Protein AF-A0A7S1Z2B1-F1 (afdb_monomer_lite)

Radius of gyration: 32.92 Å; cha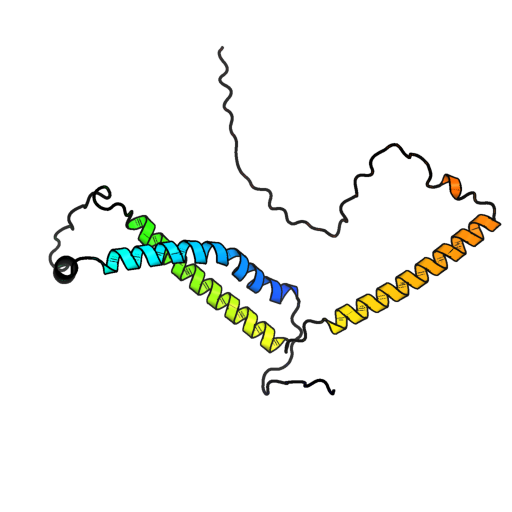ins: 1; bounding box: 72×80×85 Å

Organism: NCBI:txid49249

Secondary structure (DSSP, 8-state):
--------TT-------HHHHHHHHHHHHHHHHHHHHHHHHHHHHHHHHTTS-HHHHHHHHHHHHGGGS-PPPP---TTTSSS-HHHHHHHHHHHHHHHHHHHHHHHHHHHHHHHHTT--SHHHHHHHHHHHHHHHHHHHHHHHHHHHHHHHTT--GGGSS-S-TTS-----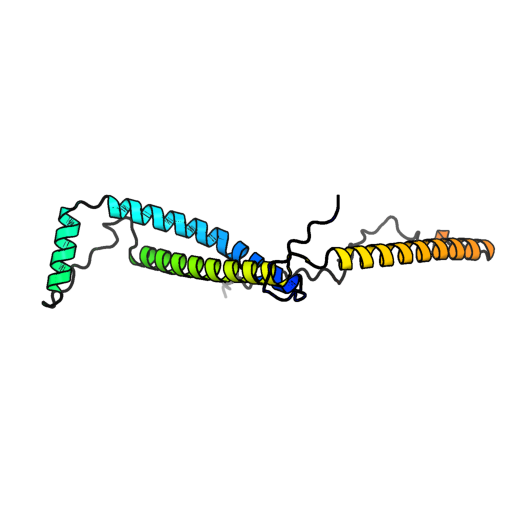--TT--------------------

Foldseek 3Di:
DDPPLPQDPDADADADAPVQLVVLVVLLVVCVVLLVVLVVLLVVVVVVVVPDDVVVVVVVVVVVVVVVPPDDDPPDPCVVPPDDPVVSVVSVVVSVVSVVSNVVSVVSNVVSCSNNSVPNCPVVVVVVVVVVVVVVVVVVVVVVVVVVVCVVVVNDPVPPPPDDPPDDDPPPPPPVPPPPDPDDPDDDDDDDDDDD

pLDDT: mean 74.1, std 19.94, range [31.42, 96.5]

Structure (mmCIF, N/CA/C/O backbone):
data_AF-A0A7S1Z2B1-F1
#
_entry.id   AF-A0A7S1Z2B1-F1
#
loop_
_atom_site.group_PDB
_atom_site.id
_atom_site.type_symbol
_atom_site.label_atom_id
_atom_site.label_alt_id
_atom_site.label_comp_id
_atom_site.label_asym_id
_atom_site.label_entity_id
_atom_site.label_seq_id
_atom_site.pdbx_PDB_ins_code
_atom_site.Cartn_x
_atom_site.Cartn_y
_atom_site.Cartn_z
_atom_site.occupancy
_atom_site.B_iso_or_equiv
_atom_site.auth_seq_id
_atom_site.auth_comp_id
_atom_site.auth_asym_id
_atom_site.auth_atom_id
_atom_site.pdbx_PDB_model_num
ATOM 1 N N . SER A 1 1 ? 20.534 -21.830 -15.003 1.00 40.97 1 SER A N 1
ATOM 2 C CA . SER A 1 1 ? 19.329 -22.480 -14.454 1.00 40.97 1 SER A CA 1
ATOM 3 C C . SER A 1 1 ? 18.124 -22.120 -15.299 1.00 40.97 1 SER A C 1
ATOM 5 O O . SER A 1 1 ? 18.032 -20.956 -15.678 1.00 40.97 1 SER A O 1
ATOM 7 N N . PRO A 1 2 ? 17.234 -23.068 -15.636 1.00 36.56 2 PRO A N 1
ATOM 8 C CA . PRO A 1 2 ? 16.003 -22.753 -16.353 1.00 36.56 2 PRO A CA 1
ATOM 9 C C . PRO A 1 2 ? 15.095 -21.893 -15.459 1.00 36.56 2 PRO A C 1
ATOM 11 O O . PRO A 1 2 ? 15.099 -22.090 -14.240 1.00 36.56 2 PRO A O 1
ATOM 14 N N . PRO A 1 3 ? 14.316 -20.952 -16.015 1.00 49.16 3 PRO A N 1
ATOM 15 C CA . PRO A 1 3 ? 13.360 -20.194 -15.226 1.00 49.16 3 PRO A CA 1
ATOM 16 C C . PRO A 1 3 ? 12.244 -21.136 -14.761 1.00 49.16 3 PRO A C 1
ATOM 18 O O . PRO A 1 3 ? 11.500 -21.690 -15.568 1.00 49.16 3 PRO A O 1
ATOM 21 N N . HIS A 1 4 ? 12.125 -21.325 -13.447 1.00 44.69 4 HIS A N 1
ATOM 22 C CA . HIS A 1 4 ? 10.992 -22.020 -12.848 1.00 44.69 4 HIS A CA 1
ATOM 23 C C . HIS A 1 4 ? 9.732 -21.169 -13.044 1.00 44.69 4 HIS A C 1
ATOM 25 O O . HIS A 1 4 ? 9.429 -20.273 -12.260 1.00 44.69 4 HIS A O 1
ATOM 31 N N . HIS A 1 5 ? 9.002 -21.418 -14.129 1.00 51.56 5 HIS A N 1
ATOM 32 C CA . HIS A 1 5 ? 7.650 -20.904 -14.306 1.00 51.56 5 HIS A CA 1
ATOM 33 C C . HIS A 1 5 ? 6.714 -21.693 -13.393 1.00 51.56 5 HIS A C 1
ATOM 35 O O . HIS A 1 5 ? 6.179 -22.740 -13.755 1.00 51.56 5 HIS A O 1
ATOM 41 N N . HIS A 1 6 ? 6.533 -21.194 -12.171 1.00 51.69 6 HIS A N 1
ATOM 42 C CA . HIS A 1 6 ? 5.407 -21.584 -11.337 1.00 51.69 6 HIS A CA 1
ATOM 43 C C . HIS A 1 6 ? 4.136 -21.040 -11.990 1.00 51.69 6 HIS A C 1
ATOM 45 O O . HIS A 1 6 ? 3.696 -19.941 -11.677 1.00 51.69 6 HIS A O 1
ATOM 51 N N . HIS A 1 7 ? 3.563 -21.788 -12.931 1.00 50.72 7 HIS A N 1
ATOM 52 C CA . HIS A 1 7 ? 2.203 -21.532 -13.380 1.00 50.72 7 HIS A CA 1
ATOM 53 C C . HIS A 1 7 ? 1.246 -22.106 -12.328 1.00 50.72 7 HIS A C 1
ATOM 55 O O . HIS A 1 7 ? 1.140 -23.334 -12.216 1.00 50.72 7 HIS A O 1
ATOM 61 N N . PRO A 1 8 ? 0.557 -21.268 -11.529 1.00 56.38 8 PRO A N 1
ATOM 62 C CA . PRO A 1 8 ? -0.532 -21.754 -10.700 1.00 56.38 8 PRO A CA 1
ATOM 63 C C . PRO A 1 8 ? -1.603 -22.335 -11.630 1.00 56.38 8 PRO A C 1
ATOM 65 O O . PRO A 1 8 ? -2.163 -21.641 -12.480 1.00 56.38 8 PRO A O 1
ATOM 68 N N . LYS A 1 9 ? -1.850 -23.643 -11.511 1.00 58.91 9 LYS A N 1
ATOM 69 C CA . LYS A 1 9 ? -2.886 -24.342 -12.276 1.00 58.91 9 LYS A CA 1
ATOM 70 C C . LYS A 1 9 ? -4.241 -23.690 -11.970 1.00 58.91 9 LYS A C 1
ATOM 72 O O . LYS A 1 9 ? -4.698 -23.762 -10.836 1.00 58.91 9 LYS A O 1
ATOM 77 N N . GLY A 1 10 ? -4.872 -23.071 -12.971 1.00 67.06 10 GLY A N 1
ATOM 78 C CA . GLY A 1 10 ? -6.285 -22.673 -12.914 1.00 67.06 10 GLY A CA 1
ATOM 79 C C . GLY A 1 10 ? -6.612 -21.181 -13.033 1.00 67.06 10 GLY A C 1
ATOM 80 O O . GLY A 1 10 ? -7.788 -20.870 -13.183 1.00 67.06 10 GLY A O 1
ATOM 81 N N . ILE A 1 11 ? -5.637 -20.260 -13.019 1.00 68.75 11 ILE A N 1
ATOM 82 C CA . ILE A 1 11 ? -5.917 -18.819 -13.191 1.00 68.75 11 ILE A CA 1
ATOM 83 C C . ILE A 1 11 ? -5.243 -18.310 -14.473 1.00 68.75 11 ILE A C 1
ATOM 85 O O . ILE A 1 11 ? -4.008 -18.321 -14.552 1.00 68.75 11 ILE A O 1
ATOM 89 N N . PRO A 1 12 ? -6.021 -17.893 -15.495 1.00 76.19 12 PRO A N 1
ATOM 90 C CA . PRO A 1 12 ? -5.462 -17.412 -16.749 1.00 76.19 12 PRO A CA 1
ATOM 91 C C . PRO A 1 12 ? -4.662 -16.132 -16.511 1.00 76.19 12 PRO A C 1
ATOM 93 O O . PRO A 1 12 ? -5.091 -15.242 -15.773 1.00 76.19 12 PRO A O 1
ATOM 96 N N . TYR A 1 13 ? -3.491 -16.051 -17.144 1.00 80.19 13 TYR A N 1
ATOM 97 C CA . TYR A 1 13 ? -2.679 -14.843 -17.114 1.00 80.19 13 TYR A CA 1
ATOM 98 C C . TYR A 1 13 ? -3.460 -13.682 -17.722 1.00 80.19 13 TYR A C 1
ATOM 100 O O . TYR A 1 13 ? -4.015 -13.794 -18.817 1.00 80.19 13 TYR A O 1
ATOM 108 N N . ALA A 1 14 ? -3.441 -12.547 -17.036 1.00 81.25 14 ALA A N 1
ATOM 109 C CA . ALA A 1 14 ? -3.857 -11.291 -17.618 1.00 81.25 14 ALA A CA 1
ATOM 110 C C . ALA A 1 14 ? -2.840 -10.214 -17.258 1.00 81.25 14 ALA A C 1
ATOM 112 O O . ALA A 1 14 ? -2.421 -10.085 -16.106 1.00 81.25 14 ALA A O 1
ATOM 113 N N . LYS A 1 15 ? -2.458 -9.428 -18.266 1.00 81.88 15 LYS A N 1
ATOM 114 C CA . LYS A 1 15 ? -1.576 -8.280 -18.083 1.00 81.88 15 LYS A CA 1
ATOM 115 C C . LYS A 1 15 ? -2.247 -7.307 -17.111 1.00 81.88 15 LYS A C 1
ATOM 117 O O . LYS A 1 15 ? -3.375 -6.882 -17.344 1.00 81.88 15 LYS A O 1
ATOM 122 N N . VAL A 1 16 ? -1.555 -6.997 -16.021 1.00 82.81 16 VAL A N 1
ATOM 123 C CA . VAL A 1 16 ? -1.966 -5.996 -15.031 1.00 82.81 16 VAL A CA 1
ATOM 124 C C . VAL A 1 16 ? -1.071 -4.785 -15.218 1.00 82.81 16 VAL A C 1
ATOM 126 O O . VAL A 1 16 ? 0.151 -4.927 -15.308 1.00 82.81 16 VAL A O 1
ATOM 129 N N . GLU A 1 17 ? -1.663 -3.599 -15.297 1.00 83.19 17 GLU A N 1
ATOM 130 C CA . GLU A 1 17 ? -0.872 -2.377 -15.392 1.00 83.19 17 GLU A CA 1
ATOM 131 C C . GLU A 1 17 ? -0.255 -2.017 -14.039 1.00 83.19 17 GLU A C 1
ATOM 133 O O . GLU A 1 17 ? -0.865 -2.179 -12.981 1.00 83.19 17 GLU A O 1
ATOM 138 N N . THR A 1 18 ? 0.947 -1.440 -14.054 1.00 82.38 18 THR A N 1
ATOM 139 C CA . THR A 1 18 ? 1.629 -1.002 -12.828 1.00 82.38 18 THR A CA 1
ATOM 140 C C . THR A 1 18 ? 0.777 -0.022 -12.016 1.00 82.38 18 THR A C 1
ATOM 142 O O . THR A 1 18 ? 0.779 -0.077 -10.788 1.00 82.38 18 THR A O 1
ATOM 145 N N . LYS A 1 19 ? -0.008 0.838 -12.682 1.00 85.19 19 LYS A N 1
ATOM 146 C CA . LYS A 1 19 ? -0.918 1.795 -12.029 1.00 85.19 19 LYS A CA 1
ATOM 147 C C . LYS A 1 19 ? -2.014 1.097 -11.218 1.00 85.19 19 LYS A C 1
ATOM 149 O O . LYS A 1 19 ? -2.320 1.526 -10.106 1.00 85.19 19 LYS A O 1
ATOM 154 N N . GLU A 1 20 ? -2.562 0.001 -11.739 1.00 86.00 20 GLU A N 1
ATOM 155 C CA . GLU A 1 20 ? -3.586 -0.796 -11.054 1.00 86.00 20 GLU A CA 1
ATOM 156 C C . GLU A 1 20 ? -3.029 -1.452 -9.791 1.00 86.00 20 GLU A C 1
ATOM 158 O O . GLU A 1 20 ? -3.715 -1.499 -8.773 1.00 86.00 20 GLU A O 1
ATOM 163 N N . PHE A 1 21 ? -1.770 -1.897 -9.830 1.00 85.88 21 PHE A N 1
ATOM 164 C CA . PHE A 1 21 ? -1.088 -2.471 -8.670 1.00 85.88 21 PHE A CA 1
ATOM 165 C C . PHE A 1 21 ? -0.685 -1.416 -7.630 1.00 85.88 21 PHE A C 1
ATOM 167 O O . PHE A 1 21 ? -0.753 -1.657 -6.426 1.00 85.88 21 PHE A O 1
ATOM 174 N N . GLN A 1 22 ? -0.295 -0.221 -8.074 1.00 88.50 22 GLN A N 1
ATOM 175 C CA . GLN A 1 22 ? 0.087 0.867 -7.174 1.00 88.50 22 GLN A CA 1
ATOM 176 C C . GLN A 1 22 ? -1.085 1.391 -6.344 1.00 88.50 22 GLN A C 1
ATOM 178 O O . GLN A 1 22 ? -0.879 1.772 -5.196 1.00 88.50 22 GLN A O 1
ATOM 183 N N . LYS A 1 23 ? -2.306 1.411 -6.890 1.00 90.12 23 LYS A N 1
ATOM 184 C CA . LYS A 1 23 ? -3.492 1.942 -6.203 1.00 90.12 23 LYS A CA 1
ATOM 185 C C . LYS A 1 23 ? -3.751 1.292 -4.827 1.00 90.12 23 LYS A C 1
ATOM 187 O O . LYS A 1 23 ? -3.808 2.033 -3.844 1.00 90.12 23 LYS A O 1
ATOM 192 N N . PRO A 1 24 ? -3.874 -0.044 -4.697 1.00 91.69 24 PRO A N 1
ATOM 193 C CA . PRO A 1 24 ? -4.072 -0.672 -3.393 1.00 91.69 24 PRO A CA 1
ATOM 194 C C . PRO A 1 24 ? -2.840 -0.541 -2.482 1.00 91.69 24 PRO A C 1
ATOM 196 O O . PRO A 1 24 ? -3.006 -0.352 -1.281 1.00 91.69 24 PRO A O 1
ATOM 199 N N . CYS A 1 25 ? -1.615 -0.539 -3.021 1.00 90.75 25 CYS A N 1
ATOM 200 C CA . CYS A 1 25 ? -0.398 -0.305 -2.233 1.00 90.75 25 CYS A CA 1
ATOM 201 C C . CYS A 1 25 ? -0.357 1.103 -1.618 1.00 90.75 25 CYS A C 1
ATOM 203 O O . CYS A 1 25 ? -0.065 1.244 -0.432 1.00 90.75 25 CYS A O 1
ATOM 205 N N . LYS A 1 26 ? -0.701 2.137 -2.399 1.00 92.62 26 LYS A N 1
ATOM 206 C CA . LYS A 1 26 ? -0.810 3.523 -1.921 1.00 92.62 26 LYS A CA 1
ATOM 207 C C . LYS A 1 26 ? -1.895 3.657 -0.859 1.00 92.62 26 LYS A C 1
ATOM 209 O O . LYS A 1 26 ? -1.644 4.272 0.166 1.00 92.62 26 LYS A O 1
ATOM 214 N N . SER A 1 27 ? -3.054 3.031 -1.073 1.00 92.69 27 SER A N 1
ATOM 215 C CA . SER A 1 27 ? -4.144 3.021 -0.092 1.00 92.69 27 SER A CA 1
ATOM 216 C C . SER A 1 27 ? -3.736 2.366 1.230 1.00 92.69 27 SER A C 1
ATOM 218 O O . SER A 1 27 ? -4.072 2.887 2.286 1.00 92.69 27 SER A O 1
ATOM 220 N N . ILE A 1 28 ? -2.983 1.258 1.199 1.00 93.06 28 ILE A N 1
ATOM 221 C CA . ILE A 1 28 ? -2.455 0.631 2.421 1.00 93.06 28 ILE A CA 1
ATOM 222 C C . ILE A 1 28 ? -1.478 1.575 3.122 1.00 93.06 28 ILE A C 1
ATOM 224 O O . ILE A 1 28 ? -1.588 1.761 4.331 1.00 93.06 28 ILE A O 1
ATOM 228 N N . ALA A 1 29 ? -0.543 2.167 2.375 1.00 93.69 29 ALA A N 1
ATOM 229 C CA . ALA A 1 29 ? 0.462 3.066 2.929 1.00 93.69 29 ALA A CA 1
ATOM 230 C C . ALA A 1 29 ? -0.166 4.321 3.556 1.00 93.69 29 ALA A C 1
ATOM 232 O O . ALA A 1 29 ? 0.214 4.694 4.662 1.00 93.69 29 ALA A O 1
ATOM 233 N N . SER A 1 30 ? -1.161 4.927 2.899 1.00 92.62 30 SER A N 1
ATOM 234 C CA . SER A 1 30 ? -1.805 6.157 3.375 1.00 92.62 30 SER A CA 1
ATOM 235 C C . SER A 1 30 ? -2.562 5.965 4.686 1.00 92.62 30 SER A C 1
ATOM 237 O O . SER A 1 30 ? -2.587 6.871 5.508 1.00 92.62 30 SER A O 1
ATOM 239 N N . ILE A 1 31 ? -3.158 4.790 4.910 1.00 93.94 31 ILE A N 1
ATOM 240 C CA . ILE A 1 31 ? -3.931 4.512 6.134 1.00 93.94 31 ILE A CA 1
ATOM 241 C C . ILE A 1 31 ? -3.111 3.805 7.221 1.00 93.94 31 ILE A C 1
ATOM 243 O O . ILE A 1 31 ? -3.631 3.540 8.302 1.00 93.94 31 ILE A O 1
ATOM 247 N N . GLN A 1 32 ? -1.842 3.476 6.956 1.00 93.31 32 GLN A N 1
ATOM 248 C CA . GLN A 1 32 ? -1.005 2.709 7.881 1.00 93.31 32 GLN A CA 1
ATOM 249 C C . GLN A 1 32 ? -0.687 3.491 9.160 1.00 93.31 32 GLN A C 1
ATOM 251 O O . GLN A 1 32 ? -0.874 2.956 10.248 1.00 93.31 32 GLN A O 1
ATOM 256 N N . ILE A 1 33 ? -0.283 4.759 9.036 1.00 91.62 33 ILE A N 1
ATOM 257 C CA . ILE A 1 33 ? 0.048 5.610 10.191 1.00 91.62 33 ILE A CA 1
ATOM 258 C C . ILE A 1 33 ? -1.184 5.798 11.086 1.00 91.62 33 ILE A C 1
ATOM 260 O O . ILE A 1 33 ? -1.112 5.603 12.296 1.00 91.62 33 ILE A O 1
ATOM 264 N N . THR A 1 34 ? -2.341 6.102 10.491 1.00 91.56 34 THR A N 1
ATOM 265 C CA . THR A 1 34 ? -3.603 6.257 11.229 1.00 91.56 34 THR A CA 1
ATOM 266 C C . THR A 1 34 ? -4.022 4.958 11.916 1.00 91.56 34 THR A C 1
ATOM 268 O O . THR A 1 34 ? -4.474 4.985 13.058 1.00 91.56 34 THR A O 1
ATOM 271 N N . ARG A 1 35 ? -3.833 3.804 11.259 1.00 93.75 35 ARG A N 1
ATOM 272 C CA . ARG A 1 35 ? -4.079 2.490 11.869 1.00 93.75 35 ARG A CA 1
ATOM 273 C C . ARG A 1 35 ? -3.207 2.272 13.100 1.00 93.75 35 ARG A C 1
ATOM 275 O O . ARG A 1 35 ? -3.702 1.746 14.087 1.00 93.75 35 ARG A O 1
ATOM 282 N N . ASP A 1 36 ? -1.923 2.609 13.020 1.00 93.06 36 ASP A N 1
ATOM 283 C CA . ASP A 1 36 ? -0.971 2.438 14.121 1.00 93.06 36 ASP A CA 1
ATOM 284 C C . ASP A 1 36 ? -1.347 3.332 15.311 1.00 93.06 36 ASP A C 1
ATOM 286 O O . ASP A 1 36 ? -1.502 2.832 16.421 1.00 93.06 36 ASP A O 1
ATOM 290 N N . PHE A 1 37 ? -1.648 4.608 15.060 1.00 91.25 37 PHE A N 1
ATOM 291 C CA . PHE A 1 37 ? -2.110 5.537 16.095 1.00 91.25 37 PHE A CA 1
ATOM 292 C C . PHE A 1 37 ? -3.390 5.055 16.801 1.00 91.25 37 PHE A C 1
ATOM 294 O O . PHE A 1 37 ? -3.463 5.005 18.030 1.00 91.25 37 PHE A O 1
ATOM 301 N N . LEU A 1 38 ? -4.404 4.650 16.030 1.00 90.88 38 LEU A N 1
ATOM 302 C CA . LEU A 1 38 ? -5.671 4.179 16.593 1.00 90.88 38 LEU A CA 1
ATOM 303 C C . LEU A 1 38 ? -5.549 2.805 17.265 1.00 90.88 38 LEU A C 1
ATOM 305 O O . LEU A 1 38 ? -6.304 2.512 18.195 1.00 90.88 38 LEU A O 1
ATOM 309 N N . ASN A 1 39 ? -4.608 1.964 16.825 1.00 93.06 39 ASN A N 1
ATOM 310 C CA . ASN A 1 39 ? -4.298 0.700 17.486 1.00 93.06 39 ASN A CA 1
ATOM 311 C C . ASN A 1 39 ? -3.815 0.945 18.915 1.00 93.06 39 ASN A C 1
ATOM 313 O O . ASN A 1 39 ? -4.318 0.317 19.841 1.00 93.06 39 ASN A O 1
ATOM 317 N N . ASP A 1 40 ? -2.882 1.877 19.091 1.00 90.94 40 ASP A N 1
ATOM 318 C CA . ASP A 1 40 ? -2.315 2.197 20.400 1.00 90.94 40 ASP A CA 1
ATOM 319 C C . ASP A 1 40 ? -3.379 2.792 21.329 1.00 90.94 40 ASP A C 1
ATOM 321 O O . ASP A 1 40 ? -3.519 2.353 22.472 1.00 90.94 40 ASP A O 1
ATOM 325 N N . ALA A 1 41 ? -4.214 3.704 20.818 1.00 88.38 41 ALA A N 1
ATOM 326 C CA . ALA A 1 41 ? -5.362 4.231 21.557 1.00 88.38 41 ALA A CA 1
ATOM 327 C C . ALA A 1 41 ? -6.340 3.117 21.984 1.00 88.38 41 ALA A C 1
ATOM 329 O O . ALA A 1 41 ? -6.770 3.065 23.137 1.00 88.38 41 ALA A O 1
ATOM 330 N N . THR A 1 42 ? -6.644 2.180 21.080 1.00 89.81 42 THR A N 1
ATOM 331 C CA . THR A 1 42 ? -7.551 1.053 21.354 1.00 89.81 42 THR A CA 1
ATOM 332 C C . THR A 1 42 ? -6.954 0.065 22.359 1.00 89.81 42 THR A C 1
ATOM 334 O O . THR A 1 42 ? -7.668 -0.428 23.231 1.00 89.81 42 THR A O 1
ATOM 337 N N . LEU A 1 43 ? -5.651 -0.218 22.283 1.00 90.25 43 LEU A N 1
ATOM 338 C CA . LEU A 1 43 ? -4.954 -1.089 23.234 1.00 90.25 43 LEU A CA 1
ATOM 339 C C . LEU A 1 43 ? -4.897 -0.469 24.632 1.00 90.25 43 LEU A C 1
ATOM 341 O O . LEU A 1 43 ? -5.125 -1.171 25.621 1.00 90.25 43 LEU A O 1
ATOM 345 N N . ASN A 1 44 ? -4.650 0.838 24.720 1.00 88.06 44 ASN A N 1
ATOM 346 C CA . ASN A 1 44 ? -4.675 1.569 25.984 1.00 88.06 44 ASN A CA 1
ATOM 347 C C . ASN A 1 44 ? -6.071 1.524 26.612 1.00 88.06 44 ASN A C 1
ATOM 349 O O . ASN A 1 44 ? -6.197 1.165 27.783 1.00 88.06 44 ASN A O 1
ATOM 353 N N . LEU A 1 45 ? -7.117 1.783 25.819 1.00 87.69 45 LEU A N 1
ATOM 354 C CA . LEU A 1 45 ? -8.508 1.665 26.257 1.00 87.69 45 LEU A CA 1
ATOM 355 C C . LEU A 1 45 ? -8.832 0.240 26.723 1.00 87.69 45 LEU A C 1
ATOM 357 O O . LEU A 1 45 ? -9.358 0.053 27.815 1.00 87.69 45 LEU A O 1
ATOM 361 N N . SER A 1 46 ? -8.471 -0.776 25.935 1.00 89.31 46 SER A N 1
ATOM 362 C CA . SER A 1 46 ? -8.678 -2.182 26.297 1.00 89.31 46 SER A CA 1
ATOM 363 C C . SER A 1 46 ? -7.985 -2.534 27.612 1.00 89.31 46 SER A C 1
ATOM 365 O O . SER A 1 46 ? -8.551 -3.252 28.433 1.00 89.31 46 SER A O 1
ATOM 367 N N . THR A 1 47 ? -6.771 -2.030 27.829 1.00 89.12 47 THR A N 1
ATOM 368 C CA . THR A 1 47 ? -6.000 -2.268 29.056 1.00 89.12 47 THR A CA 1
ATOM 369 C C . THR A 1 47 ? -6.630 -1.569 30.257 1.00 89.12 47 THR A C 1
ATOM 371 O O . THR A 1 47 ? -6.664 -2.145 31.342 1.00 89.12 47 THR A O 1
ATOM 374 N N . LEU A 1 48 ? -7.132 -0.344 30.076 1.00 85.81 48 LEU A N 1
ATOM 375 C CA . LEU A 1 48 ? -7.835 0.410 31.112 1.00 85.81 48 LEU A CA 1
ATOM 376 C C . LEU A 1 48 ? -9.134 -0.298 31.516 1.00 85.81 48 LEU A C 1
ATOM 378 O O . LEU A 1 48 ? -9.359 -0.531 32.700 1.00 85.81 48 LEU A O 1
ATOM 382 N N . LEU A 1 49 ? -9.933 -0.722 30.534 1.00 83.38 49 LEU A N 1
ATOM 383 C CA . LEU A 1 49 ? -11.182 -1.444 30.774 1.00 83.38 49 LEU A CA 1
ATOM 384 C C . LEU A 1 49 ? -10.944 -2.823 31.405 1.00 83.38 49 LEU A C 1
ATOM 386 O O . LEU A 1 49 ? -11.682 -3.217 32.294 1.00 83.38 49 LEU A O 1
ATOM 390 N N . SER A 1 50 ? -9.869 -3.527 31.037 1.00 86.19 50 SER A N 1
ATOM 391 C CA . SER A 1 50 ? -9.534 -4.833 31.638 1.00 86.19 50 SER A CA 1
ATOM 392 C C . SER A 1 50 ? -9.113 -4.745 33.112 1.00 86.19 50 SER A C 1
ATOM 394 O O . SER A 1 50 ? -9.009 -5.767 33.783 1.00 86.19 50 SER A O 1
ATOM 396 N N . LYS A 1 51 ? -8.811 -3.540 33.613 1.00 86.00 51 LYS A N 1
ATOM 397 C CA . LYS A 1 51 ? -8.462 -3.290 35.019 1.00 86.00 51 LYS A CA 1
ATOM 398 C C . LYS A 1 51 ? -9.664 -2.851 35.858 1.00 86.00 51 LYS A C 1
ATOM 400 O O . LYS A 1 51 ? -9.484 -2.569 37.042 1.00 86.00 51 LYS A O 1
ATOM 405 N N . LEU A 1 52 ? -10.860 -2.767 35.270 1.00 81.88 52 LEU A N 1
ATOM 406 C CA . LEU A 1 52 ? -12.075 -2.473 36.023 1.00 81.88 52 LEU A CA 1
ATOM 407 C C . LEU A 1 52 ? -12.327 -3.577 37.065 1.00 81.88 52 LEU A C 1
ATOM 409 O O . LEU A 1 52 ? -12.211 -4.762 36.747 1.00 81.88 52 LEU A O 1
ATOM 413 N N . PRO A 1 53 ? -12.667 -3.214 38.314 1.00 86.12 53 PRO A N 1
ATOM 414 C CA . PRO A 1 53 ? -13.103 -4.179 39.309 1.00 86.12 53 PRO A CA 1
ATOM 415 C C . PRO A 1 53 ? -14.301 -5.001 38.806 1.00 86.12 53 PRO A C 1
ATOM 417 O O . PRO A 1 53 ? -15.242 -4.421 38.255 1.00 86.12 53 PRO A O 1
ATOM 420 N N . PRO A 1 54 ? -14.324 -6.323 39.049 1.00 82.44 54 PRO A N 1
ATOM 421 C CA . PRO A 1 54 ? -15.405 -7.198 38.589 1.00 82.44 54 PRO A CA 1
ATOM 422 C C . PRO A 1 54 ? -16.767 -6.816 39.188 1.00 82.44 54 PRO A C 1
ATOM 424 O O . PRO A 1 54 ? -17.804 -7.042 38.568 1.00 82.44 54 PRO A O 1
ATOM 427 N N . ASP A 1 55 ? -16.773 -6.176 40.359 1.00 82.62 55 ASP A N 1
ATOM 428 C CA . ASP A 1 55 ? -17.984 -5.669 41.007 1.00 82.62 55 ASP A CA 1
ATOM 429 C C . ASP A 1 55 ? -18.684 -4.602 40.144 1.00 82.62 55 ASP A C 1
ATOM 431 O O . ASP A 1 55 ? -19.911 -4.579 40.059 1.00 82.62 55 ASP A O 1
ATOM 435 N N . LEU A 1 56 ? -17.922 -3.752 39.442 1.00 79.19 56 LEU A N 1
ATOM 436 C CA . LEU A 1 56 ? -18.481 -2.751 38.526 1.00 79.19 56 LEU A CA 1
ATOM 437 C C . LEU A 1 56 ? -19.013 -3.390 37.243 1.00 79.19 56 LEU A C 1
ATOM 439 O O . LEU A 1 56 ? -20.045 -2.958 36.737 1.00 79.19 56 LEU A O 1
ATOM 443 N N . GLU A 1 57 ? -18.358 -4.434 36.731 1.00 77.50 57 GLU A N 1
ATOM 444 C CA . GLU A 1 57 ? -18.879 -5.189 35.587 1.00 77.50 57 GLU A CA 1
ATOM 445 C C . GLU A 1 57 ? -20.211 -5.865 35.927 1.00 77.50 57 GLU A C 1
ATOM 447 O O . GLU A 1 57 ? -21.144 -5.819 35.126 1.00 77.50 57 GLU A O 1
ATOM 452 N N . GLN A 1 58 ? -20.334 -6.442 37.127 1.00 80.06 58 GLN A N 1
ATOM 453 C CA . GLN A 1 58 ? -21.582 -7.044 37.600 1.00 80.06 58 GLN A CA 1
ATOM 454 C C . GLN A 1 58 ? -22.698 -6.010 37.741 1.00 80.06 58 GLN A C 1
ATOM 456 O O . GLN A 1 58 ? -23.808 -6.275 37.289 1.00 80.06 58 GLN A O 1
ATOM 461 N N . ILE A 1 59 ? -22.401 -4.831 38.300 1.00 79.75 59 ILE A N 1
ATOM 462 C CA . ILE A 1 59 ? -23.357 -3.718 38.390 1.00 79.75 59 ILE A CA 1
ATOM 463 C C . ILE A 1 59 ? -23.782 -3.266 36.986 1.00 79.75 59 ILE A C 1
ATOM 465 O O . ILE A 1 59 ? -24.969 -3.152 36.702 1.00 79.75 59 ILE A O 1
ATOM 469 N N . CYS A 1 60 ? -22.844 -3.057 36.063 1.00 75.75 60 CYS A N 1
ATOM 470 C CA . CYS A 1 60 ? -23.172 -2.669 34.689 1.00 75.75 60 CYS A CA 1
ATOM 471 C C . CYS A 1 60 ? -24.017 -3.725 33.958 1.00 75.75 60 CYS A C 1
ATOM 473 O O . CYS A 1 60 ? -24.899 -3.374 33.175 1.00 75.75 60 CYS A O 1
ATOM 475 N N . ASN A 1 61 ? -23.765 -5.012 34.203 1.00 80.19 61 ASN A N 1
ATOM 476 C CA . ASN A 1 61 ? -24.526 -6.099 33.594 1.00 80.19 61 ASN A CA 1
ATOM 477 C C . ASN A 1 61 ? -25.936 -6.221 34.186 1.00 80.19 61 ASN A C 1
ATOM 479 O O . ASN A 1 61 ? -26.881 -6.382 33.419 1.00 80.19 61 ASN A O 1
ATOM 483 N N . THR A 1 62 ? -26.113 -6.059 35.503 1.00 79.56 62 THR A N 1
ATOM 484 C CA . THR A 1 62 ? -27.456 -6.016 36.108 1.00 79.56 62 THR A CA 1
ATOM 485 C C . THR A 1 62 ? -28.257 -4.812 35.622 1.00 79.56 62 THR A C 1
ATOM 487 O O . THR A 1 62 ? -29.429 -4.969 35.303 1.00 79.56 62 THR A O 1
ATOM 490 N N . TYR A 1 63 ? -27.628 -3.645 35.439 1.00 73.19 63 TYR A N 1
ATOM 491 C CA . TYR A 1 63 ? -28.285 -2.484 34.822 1.00 73.19 63 TYR A CA 1
ATOM 492 C C . TYR A 1 63 ? -28.686 -2.712 33.354 1.00 73.19 63 TYR A C 1
ATOM 494 O O . TYR A 1 63 ? -29.731 -2.219 32.937 1.00 73.19 63 TYR A O 1
ATOM 502 N N . LYS A 1 64 ? -27.894 -3.459 32.568 1.00 73.31 64 LYS A N 1
ATOM 503 C CA . LYS A 1 64 ? -28.263 -3.842 31.191 1.00 73.31 64 LYS A CA 1
ATOM 504 C C . LYS A 1 64 ? -29.442 -4.810 31.146 1.00 73.31 64 LYS A C 1
ATOM 506 O O . LYS A 1 64 ? -30.266 -4.718 30.246 1.00 73.31 64 LYS A O 1
ATOM 511 N N . GLU A 1 65 ? -29.520 -5.747 32.085 1.00 73.62 65 GLU A N 1
ATOM 512 C CA . GLU A 1 65 ? -30.655 -6.675 32.178 1.00 73.62 65 GLU A CA 1
ATOM 513 C C . GLU A 1 65 ? -31.925 -5.976 32.697 1.00 73.62 65 GLU A C 1
ATOM 515 O O . GLU A 1 65 ? -33.034 -6.314 32.279 1.00 73.62 65 GLU A O 1
ATOM 520 N N . ASP A 1 66 ? -31.763 -4.939 33.524 1.00 66.69 66 ASP A N 1
ATOM 521 C CA . ASP A 1 66 ? -32.838 -4.081 34.032 1.00 66.69 66 ASP A CA 1
ATOM 522 C C . ASP A 1 66 ? -33.310 -2.993 33.042 1.00 66.69 66 ASP A C 1
ATOM 524 O O . ASP A 1 66 ? -34.234 -2.254 33.382 1.00 66.69 66 ASP A O 1
ATOM 528 N N . GLU A 1 67 ? -32.785 -2.900 31.807 1.00 54.66 67 GLU A N 1
ATOM 529 C CA . GLU A 1 67 ? -33.236 -1.932 30.773 1.00 54.66 67 GLU A CA 1
ATOM 530 C C . GLU A 1 67 ? -34.737 -2.043 30.415 1.00 54.66 67 GLU A C 1
ATOM 532 O O . GLU A 1 67 ? -35.295 -1.155 29.769 1.00 54.66 67 GLU A O 1
ATOM 537 N N . HIS A 1 68 ? -35.443 -3.085 30.869 1.00 55.25 68 HIS A N 1
ATOM 538 C CA . HIS A 1 68 ? -36.909 -3.138 30.813 1.00 55.25 68 HIS A CA 1
ATOM 539 C C . HIS A 1 68 ? -37.613 -2.191 31.808 1.00 55.25 68 HIS A C 1
ATOM 541 O O . HIS A 1 68 ? -38.784 -1.858 31.617 1.00 55.25 68 HIS A O 1
ATOM 547 N N . ASN A 1 69 ? -36.915 -1.711 32.838 1.00 57.28 69 ASN A N 1
ATOM 548 C CA . ASN A 1 69 ? -37.348 -0.651 33.739 1.00 57.28 69 ASN A CA 1
ATOM 549 C C . ASN A 1 69 ? -36.632 0.642 33.337 1.00 57.28 69 ASN A C 1
ATOM 551 O O . ASN A 1 69 ? -35.460 0.801 33.644 1.00 57.28 69 ASN A O 1
ATOM 555 N N . ASN A 1 70 ? -37.344 1.569 32.686 1.00 57.06 70 ASN A N 1
ATOM 556 C CA . ASN A 1 70 ? -36.887 2.899 32.238 1.00 57.06 70 ASN A CA 1
ATOM 557 C C . ASN A 1 70 ? -36.288 3.794 33.357 1.00 57.06 70 ASN A C 1
ATOM 559 O O . ASN A 1 70 ? -36.817 4.868 33.650 1.00 57.06 70 ASN A O 1
ATOM 563 N N . LYS A 1 71 ? -35.206 3.387 34.020 1.00 59.56 71 LYS A N 1
ATOM 564 C CA . LYS A 1 71 ? -34.421 4.248 34.899 1.00 59.56 71 LYS A CA 1
ATOM 565 C C . LYS A 1 71 ? -33.294 4.848 34.062 1.00 59.56 71 LYS A C 1
ATOM 567 O O . LYS A 1 71 ? -32.480 4.088 33.541 1.00 59.56 71 LYS A O 1
ATOM 572 N N . PRO A 1 72 ? -33.248 6.181 33.901 1.00 57.94 72 PRO A N 1
ATOM 573 C CA . PRO A 1 72 ? -32.144 6.814 33.199 1.00 57.94 72 PRO A CA 1
ATOM 574 C C . PRO A 1 72 ? -30.839 6.496 33.932 1.00 57.94 72 PRO A C 1
ATOM 576 O O . PRO A 1 72 ? -30.790 6.534 35.165 1.00 57.94 72 PRO A O 1
ATOM 579 N N . LEU A 1 73 ? -29.802 6.153 33.166 1.00 60.75 73 LEU A N 1
ATOM 580 C CA . LEU A 1 73 ? -28.451 6.003 33.696 1.00 60.75 73 LEU A CA 1
ATOM 581 C C . LEU A 1 73 ? -28.041 7.295 34.422 1.00 60.75 73 LEU A C 1
ATOM 583 O O . LEU A 1 73 ? -28.404 8.381 33.963 1.00 60.75 73 LEU A O 1
ATOM 587 N N . PRO A 1 74 ? -27.288 7.203 35.533 1.00 62.53 74 PRO A N 1
ATOM 588 C CA . PRO A 1 74 ? -26.664 8.375 36.126 1.00 62.53 74 PRO A CA 1
ATOM 589 C C . PRO A 1 74 ? -25.812 9.071 35.063 1.00 62.53 74 PRO A C 1
ATOM 591 O O . PRO A 1 74 ? -24.989 8.427 34.412 1.00 62.53 74 PRO A O 1
ATOM 594 N N . GLU A 1 75 ? -26.022 10.371 34.872 1.00 61.31 75 GLU A N 1
ATOM 595 C CA . GLU A 1 75 ? -25.115 11.199 34.082 1.00 61.31 75 GLU A CA 1
ATOM 596 C C . GLU A 1 75 ? -23.795 11.261 34.857 1.00 61.31 75 GLU A C 1
ATOM 598 O O . GLU A 1 75 ? -23.700 11.891 35.912 1.00 61.31 75 GLU A O 1
ATOM 603 N N . PHE A 1 76 ? -22.805 10.496 34.403 1.00 61.44 76 PHE A N 1
ATOM 604 C CA . PHE A 1 76 ? -21.463 10.562 34.960 1.00 61.44 76 PHE A CA 1
ATOM 605 C C . PHE A 1 76 ? -20.765 11.764 34.338 1.00 61.44 76 PHE A C 1
ATOM 607 O O . PHE A 1 76 ? -20.657 11.847 33.114 1.00 61.44 76 PHE A O 1
ATOM 614 N N . ASP A 1 77 ? -20.284 12.680 35.177 1.00 60.25 77 ASP A N 1
ATOM 615 C CA . ASP A 1 77 ? -19.406 13.743 34.708 1.00 60.25 77 ASP A CA 1
ATOM 616 C C . ASP A 1 77 ? -18.150 13.108 34.102 1.00 60.25 77 ASP A C 1
ATOM 618 O O . ASP A 1 77 ? -17.443 12.331 34.756 1.00 60.25 77 ASP A O 1
ATOM 622 N N . ASN A 1 78 ? -17.863 13.470 32.850 1.00 59.03 78 ASN A N 1
ATOM 623 C CA . ASN A 1 78 ? -16.647 13.072 32.138 1.00 59.03 78 ASN A CA 1
ATOM 624 C C . ASN A 1 78 ? -15.364 13.578 32.828 1.00 59.03 78 ASN A C 1
ATOM 626 O O . ASN A 1 78 ? -14.282 13.230 32.384 1.00 59.03 78 ASN A O 1
ATOM 630 N N . ASP A 1 79 ? -15.469 14.368 33.901 1.00 61.31 79 ASP A N 1
ATOM 631 C CA . ASP A 1 79 ? -14.342 14.839 34.714 1.00 61.31 79 ASP A CA 1
ATOM 632 C C . ASP A 1 79 ? -13.858 13.797 35.745 1.00 61.31 79 ASP A C 1
ATOM 634 O O . ASP A 1 79 ? -12.779 13.946 36.316 1.00 61.31 79 ASP A O 1
ATOM 638 N N . ILE A 1 80 ? -14.639 12.742 36.020 1.00 59.84 80 ILE A N 1
ATOM 639 C CA . ILE A 1 80 ? -14.261 11.687 36.987 1.00 59.84 80 ILE A CA 1
ATOM 640 C C . ILE A 1 80 ? -13.394 10.610 36.326 1.00 59.84 80 ILE A C 1
ATOM 642 O O . ILE A 1 80 ? -12.549 9.985 36.970 1.00 59.84 80 ILE A O 1
ATOM 646 N N . LEU A 1 81 ? -13.611 10.377 35.035 1.00 64.44 81 LEU A N 1
ATOM 647 C CA . LEU A 1 81 ? -12.780 9.513 34.216 1.00 64.44 81 LEU A CA 1
ATOM 648 C C . LEU A 1 81 ? -11.899 10.429 33.373 1.00 64.44 81 LEU A C 1
ATOM 650 O O . LEU A 1 81 ? -12.431 11.176 32.567 1.00 64.44 81 LEU A O 1
ATOM 654 N N . ASP A 1 82 ? -10.572 10.317 33.464 1.00 71.62 82 ASP A N 1
ATOM 655 C CA . ASP A 1 82 ? -9.633 10.940 32.507 1.00 71.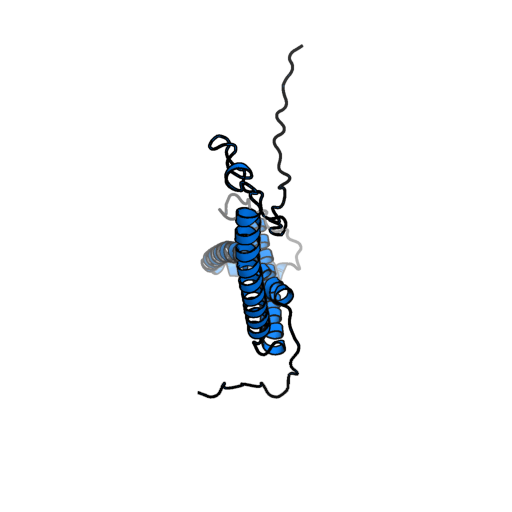62 82 ASP A CA 1
ATOM 656 C C . ASP A 1 82 ? -9.746 10.292 31.099 1.00 71.62 82 ASP A C 1
ATOM 658 O O . ASP A 1 82 ? -8.758 9.999 30.423 1.00 71.62 82 ASP A O 1
ATOM 662 N N . LEU A 1 83 ? -10.964 9.960 30.672 1.00 74.06 83 LEU A N 1
ATOM 663 C CA . LEU A 1 83 ? -11.300 9.226 29.474 1.00 74.06 83 LEU A CA 1
ATOM 664 C C . LEU A 1 83 ? -12.592 9.794 28.885 1.00 74.06 83 LEU A C 1
ATOM 666 O O . LEU A 1 83 ? -13.687 9.574 29.399 1.00 74.06 83 LEU A O 1
ATOM 670 N N . ASN A 1 84 ? -12.470 10.437 27.728 1.00 83.19 84 ASN A N 1
ATOM 671 C CA . ASN A 1 84 ? -13.627 10.780 26.918 1.00 83.19 84 ASN A CA 1
ATOM 672 C C . ASN A 1 84 ? -14.164 9.508 26.235 1.00 83.19 84 ASN A C 1
ATOM 674 O O . ASN A 1 84 ? -13.565 8.985 25.287 1.00 83.19 84 ASN A O 1
ATOM 678 N N . ILE A 1 85 ? -15.284 8.984 26.741 1.00 81.94 85 ILE A N 1
ATOM 679 C CA . ILE A 1 85 ? -15.897 7.735 26.261 1.00 81.94 85 ILE A CA 1
ATOM 680 C C . ILE A 1 85 ? -16.379 7.876 24.812 1.00 81.94 85 ILE A C 1
ATOM 682 O O . ILE A 1 85 ? -16.221 6.945 24.019 1.00 81.94 85 ILE A O 1
ATOM 686 N N . GLU A 1 86 ? -16.934 9.031 24.444 1.00 85.62 86 GLU A N 1
ATOM 687 C CA . GLU A 1 86 ? -17.469 9.269 23.102 1.00 85.62 86 GLU A CA 1
ATOM 688 C C . GLU A 1 86 ? -16.348 9.292 22.055 1.00 85.62 86 GLU A C 1
ATOM 690 O O . GLU A 1 86 ? -16.422 8.602 21.032 1.00 85.62 86 GLU A O 1
ATOM 695 N N . GLU A 1 87 ? -15.264 10.010 22.350 1.00 87.31 87 GLU A N 1
ATOM 696 C CA . GLU A 1 87 ? -14.059 10.024 21.519 1.00 87.31 87 GLU A CA 1
ATOM 697 C C . GLU A 1 87 ? -13.447 8.620 21.407 1.00 87.31 87 GLU A C 1
ATOM 699 O O . GLU A 1 87 ? -13.157 8.146 20.308 1.00 87.31 87 GLU A O 1
ATOM 704 N N . SER A 1 88 ? -13.334 7.908 22.530 1.00 87.44 88 SER A N 1
ATOM 705 C CA . SER A 1 88 ? -12.804 6.541 22.581 1.00 87.44 88 SER A CA 1
ATOM 706 C C . SER A 1 88 ? -13.626 5.571 21.726 1.00 87.44 88 SER A C 1
ATOM 708 O O . SER A 1 88 ? -13.069 4.775 20.967 1.00 87.44 88 SER A O 1
ATOM 710 N N . MET A 1 89 ? -14.957 5.662 21.778 1.00 88.44 89 MET A N 1
ATOM 711 C CA . MET A 1 89 ? -15.844 4.874 20.922 1.00 88.44 89 MET A CA 1
ATOM 712 C C . MET A 1 89 ? -15.649 5.190 19.439 1.00 88.44 89 MET A C 1
ATOM 714 O O . MET A 1 89 ? -15.638 4.276 18.608 1.00 88.44 89 MET A O 1
ATOM 718 N N . ASN A 1 90 ? -15.506 6.468 19.092 1.00 91.31 90 ASN A N 1
ATOM 719 C CA . ASN A 1 90 ? -15.262 6.883 17.715 1.00 91.31 90 ASN A CA 1
ATOM 720 C C . ASN A 1 90 ? -13.903 6.380 17.213 1.00 91.31 90 ASN A C 1
ATOM 722 O O . ASN A 1 90 ? -13.836 5.858 16.100 1.00 91.31 90 ASN A O 1
ATOM 726 N N . ASN A 1 91 ? -12.866 6.411 18.050 1.00 90.88 91 ASN A N 1
ATOM 727 C CA . ASN A 1 91 ? -11.544 5.874 17.726 1.00 90.88 91 ASN A CA 1
ATOM 728 C C . ASN A 1 91 ? -11.597 4.369 17.417 1.00 90.88 91 ASN A C 1
ATOM 730 O O . ASN A 1 91 ? -11.035 3.927 16.414 1.00 90.88 91 ASN A O 1
ATOM 734 N N . VAL A 1 92 ? -12.339 3.578 18.204 1.00 91.62 92 VAL A N 1
ATOM 735 C CA . VAL A 1 92 ? -12.507 2.133 17.950 1.00 91.62 92 VAL A CA 1
ATOM 736 C C . VAL A 1 92 ? -13.281 1.867 16.655 1.00 91.62 92 VAL A C 1
ATOM 738 O O . VAL A 1 92 ? -12.922 0.969 15.887 1.00 91.62 92 VAL A O 1
ATOM 741 N N . LYS A 1 93 ? -14.333 2.647 16.372 1.00 93.31 93 LYS A N 1
ATOM 742 C CA . LYS A 1 93 ? -15.087 2.538 15.110 1.00 93.31 93 LYS A CA 1
ATOM 743 C C . LYS A 1 93 ? -14.196 2.845 13.905 1.00 93.31 93 LYS A C 1
ATOM 745 O O . LYS A 1 93 ? -14.128 2.038 12.982 1.00 93.31 93 LYS A O 1
ATOM 750 N N . GLN A 1 94 ? -13.458 3.953 13.953 1.00 92.94 94 GLN A N 1
ATOM 751 C CA . GLN A 1 94 ? -12.521 4.334 12.896 1.00 92.94 94 GLN A CA 1
ATOM 752 C C . GLN A 1 94 ? -11.423 3.283 12.707 1.00 92.94 94 GLN A C 1
ATOM 754 O O . GLN A 1 94 ? -11.109 2.914 11.575 1.00 92.94 94 GLN A O 1
ATOM 759 N N . TYR A 1 95 ? -10.883 2.737 13.801 1.00 94.12 95 TYR A N 1
ATOM 760 C CA . TYR A 1 95 ? -9.897 1.661 13.745 1.00 94.12 95 TYR A CA 1
ATOM 761 C C . TYR A 1 95 ? -10.439 0.442 12.991 1.00 94.12 95 TYR A C 1
ATOM 763 O O . TYR A 1 95 ? -9.793 -0.068 12.072 1.00 94.12 95 TYR A O 1
ATOM 771 N N . ARG A 1 96 ? -11.659 0.002 13.328 1.00 95.06 96 ARG A N 1
ATOM 772 C CA . ARG A 1 96 ? -12.335 -1.108 12.645 1.00 95.06 96 ARG A CA 1
ATOM 773 C C . ARG A 1 96 ? -12.480 -0.842 11.146 1.00 95.06 96 ARG A C 1
ATOM 775 O O . ARG A 1 96 ? -12.178 -1.731 10.346 1.00 95.06 96 ARG A O 1
ATOM 782 N N . ASP A 1 97 ? -12.918 0.352 10.766 1.00 95.31 97 ASP A N 1
ATOM 783 C CA . ASP A 1 97 ? -13.131 0.711 9.363 1.00 95.31 97 ASP A CA 1
ATOM 784 C C . ASP A 1 97 ? -11.818 0.710 8.575 1.00 95.31 97 ASP A C 1
ATOM 786 O O . ASP A 1 97 ? -11.747 0.135 7.486 1.00 95.31 97 ASP A O 1
ATOM 790 N N . ILE A 1 98 ? -10.743 1.251 9.152 1.00 93.94 98 ILE A N 1
ATOM 791 C CA . ILE A 1 98 ? -9.407 1.224 8.547 1.00 93.94 98 ILE A CA 1
ATOM 792 C C . ILE A 1 98 ? -8.907 -0.213 8.381 1.00 93.9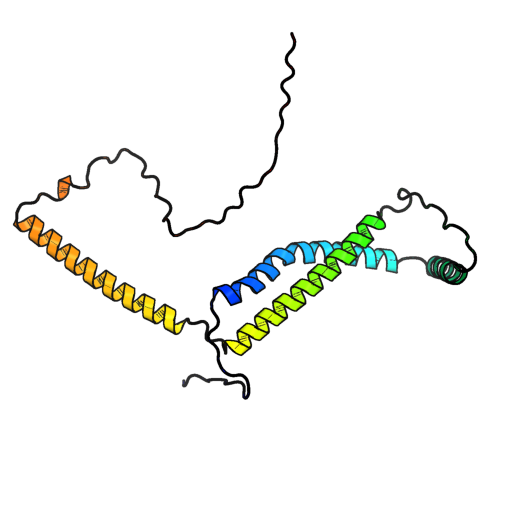4 98 ILE A C 1
ATOM 794 O O . ILE A 1 98 ? -8.368 -0.561 7.329 1.00 93.94 98 ILE A O 1
ATOM 798 N N . VAL A 1 99 ? -9.110 -1.083 9.373 1.00 94.38 99 VAL A N 1
ATOM 799 C CA . VAL A 1 99 ? -8.730 -2.502 9.273 1.00 94.38 99 VAL A CA 1
ATOM 800 C C . VAL A 1 99 ? -9.493 -3.200 8.142 1.00 94.38 99 VAL A C 1
ATOM 802 O O . VAL A 1 99 ? -8.899 -3.966 7.376 1.00 94.38 99 VAL A O 1
ATOM 805 N N . LEU A 1 100 ? -10.790 -2.917 7.983 1.00 95.69 100 LEU A N 1
ATOM 806 C CA . LEU A 1 100 ? -11.586 -3.444 6.872 1.00 95.69 100 LEU A CA 1
ATOM 807 C C . LEU A 1 100 ? -11.073 -2.935 5.519 1.00 95.69 100 LEU A C 1
ATOM 809 O O . LEU A 1 100 ? -10.883 -3.738 4.602 1.00 95.69 100 LEU A O 1
ATOM 813 N N . GLN A 1 101 ? -10.776 -1.640 5.405 1.00 93.56 101 GLN A N 1
ATOM 814 C CA . GLN A 1 101 ? -10.197 -1.052 4.195 1.00 93.56 101 GLN A CA 1
ATOM 815 C C . GLN A 1 101 ? -8.839 -1.681 3.854 1.00 93.56 101 GLN A C 1
ATOM 817 O O . GLN A 1 101 ? -8.626 -2.104 2.715 1.00 93.56 101 GLN A O 1
ATOM 822 N N . GLN A 1 102 ? -7.949 -1.847 4.841 1.00 93.69 102 GLN A N 1
ATOM 823 C CA . GLN A 1 102 ? -6.668 -2.534 4.657 1.00 93.69 102 GLN A CA 1
ATOM 824 C C . GLN A 1 102 ? -6.866 -3.974 4.182 1.00 93.69 102 GLN A C 1
ATOM 826 O O . GLN A 1 102 ? -6.144 -4.433 3.297 1.00 93.69 102 GLN A O 1
ATOM 831 N N . LYS A 1 103 ? -7.845 -4.700 4.733 1.00 95.50 103 LYS A N 1
ATOM 832 C CA . LYS A 1 103 ? -8.138 -6.081 4.332 1.00 95.50 103 LYS A CA 1
ATOM 833 C C . LYS A 1 103 ? -8.575 -6.157 2.867 1.00 95.50 103 LYS A C 1
ATOM 835 O O . LYS A 1 103 ? -8.057 -6.993 2.126 1.00 95.50 103 LYS A O 1
ATOM 840 N N . VAL A 1 104 ? -9.470 -5.267 2.439 1.00 96.06 104 VAL A N 1
ATOM 841 C CA . VAL A 1 104 ? -9.934 -5.179 1.044 1.00 96.06 104 VAL A CA 1
ATOM 842 C C . VAL A 1 104 ? -8.786 -4.803 0.104 1.00 96.06 104 VAL A C 1
ATOM 844 O O . VAL A 1 104 ? -8.600 -5.448 -0.932 1.00 96.06 104 VAL A O 1
ATOM 847 N N . ALA A 1 105 ? -7.968 -3.816 0.472 1.00 93.56 105 ALA A N 1
ATOM 848 C CA . ALA A 1 105 ? -6.821 -3.400 -0.330 1.00 93.56 105 ALA A CA 1
ATOM 849 C C . ALA A 1 105 ? -5.785 -4.528 -0.464 1.00 93.56 105 ALA A C 1
ATOM 851 O O . ALA A 1 105 ? -5.339 -4.825 -1.572 1.00 93.56 105 ALA A O 1
ATOM 852 N N . ARG A 1 106 ? -5.467 -5.237 0.630 1.00 94.50 106 ARG A N 1
ATOM 853 C CA . ARG A 1 106 ? -4.553 -6.393 0.614 1.00 94.50 106 ARG A CA 1
ATOM 854 C C . ARG A 1 106 ? -5.088 -7.526 -0.251 1.00 94.50 106 ARG A C 1
ATOM 856 O O . ARG A 1 106 ? -4.342 -8.071 -1.059 1.00 94.50 106 ARG A O 1
ATOM 863 N N . HIS A 1 107 ? -6.373 -7.855 -0.126 1.00 95.31 107 HIS A N 1
ATOM 864 C CA . HIS A 1 107 ? -7.007 -8.857 -0.982 1.00 95.31 107 HIS A CA 1
ATOM 865 C C . HIS A 1 107 ? -6.916 -8.462 -2.461 1.00 95.31 107 HIS A C 1
ATOM 867 O O . HIS A 1 107 ? -6.615 -9.294 -3.313 1.00 95.31 107 HIS A O 1
ATOM 873 N N . THR A 1 108 ? -7.114 -7.180 -2.768 1.00 93.38 108 THR A N 1
ATOM 874 C CA . THR A 1 108 ? -6.971 -6.650 -4.128 1.00 93.38 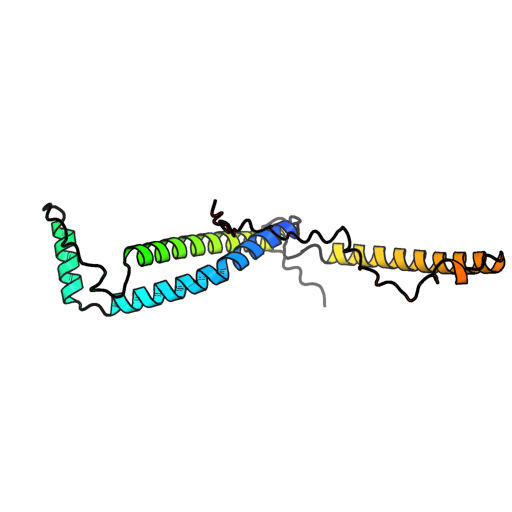108 THR A CA 1
ATOM 875 C C . THR A 1 108 ? -5.530 -6.779 -4.631 1.00 93.38 108 THR A C 1
ATOM 877 O O . THR A 1 108 ? -5.325 -7.278 -5.735 1.00 93.38 108 THR A O 1
ATOM 880 N N . CYS A 1 109 ? -4.522 -6.434 -3.818 1.00 91.00 109 CYS A N 1
ATOM 881 C CA . CYS A 1 109 ? -3.110 -6.669 -4.152 1.00 91.00 109 CYS A CA 1
ATOM 882 C C . CYS A 1 109 ? -2.834 -8.143 -4.470 1.00 91.00 109 CYS A C 1
ATOM 884 O O . CYS A 1 109 ? -2.212 -8.443 -5.487 1.00 91.00 109 CYS A O 1
ATOM 886 N N . PHE A 1 110 ? -3.308 -9.063 -3.625 1.00 91.12 110 PHE A N 1
ATOM 887 C CA . PHE A 1 110 ? -3.132 -10.499 -3.842 1.00 91.12 110 PHE A CA 1
ATOM 888 C C . PHE A 1 110 ? -3.823 -10.980 -5.118 1.00 91.12 110 PHE A C 1
ATOM 890 O O . PHE A 1 110 ? -3.215 -11.708 -5.899 1.00 91.12 110 PHE A O 1
ATOM 897 N N . ALA A 1 111 ? -5.051 -10.535 -5.381 1.00 90.00 111 ALA A N 1
ATOM 898 C CA . ALA A 1 111 ? -5.758 -10.877 -6.610 1.00 90.00 111 ALA A CA 1
ATOM 899 C C . ALA A 1 111 ? -4.991 -10.402 -7.858 1.00 90.00 111 ALA A C 1
ATOM 901 O O . ALA A 1 111 ? -4.848 -11.158 -8.819 1.00 90.00 111 ALA A O 1
ATOM 902 N N . LEU A 1 112 ? -4.440 -9.184 -7.830 1.00 89.31 112 LEU A N 1
ATOM 903 C CA . LEU A 1 112 ? -3.630 -8.639 -8.923 1.00 89.31 112 LEU A CA 1
ATOM 904 C C . LEU A 1 112 ? -2.288 -9.367 -9.090 1.00 89.31 112 LEU A C 1
ATOM 906 O O . LEU A 1 112 ? -1.873 -9.600 -10.223 1.00 89.31 112 LEU A O 1
ATOM 910 N N . LEU A 1 113 ? -1.630 -9.764 -7.995 1.00 87.12 113 LEU A N 1
ATOM 911 C CA . LEU A 1 113 ? -0.410 -10.587 -8.015 1.00 87.12 113 LEU A CA 1
ATOM 912 C C . LEU A 1 113 ? -0.647 -11.932 -8.699 1.00 87.12 113 LEU A C 1
ATOM 914 O O . LEU A 1 113 ? 0.119 -12.346 -9.567 1.00 87.12 113 LEU A O 1
ATOM 918 N N . VAL A 1 114 ? -1.727 -12.605 -8.310 1.00 87.69 114 VAL A N 1
ATOM 919 C CA . VAL A 1 114 ? -2.087 -13.912 -8.854 1.00 87.69 114 VAL A CA 1
ATOM 920 C C . VAL A 1 114 ? -2.479 -13.790 -10.329 1.00 87.69 114 VAL A C 1
ATOM 922 O O . VAL A 1 114 ? -2.012 -14.576 -11.152 1.00 87.69 114 VAL A O 1
ATOM 925 N N . LYS A 1 115 ? -3.263 -12.763 -10.687 1.00 87.00 115 LYS A N 1
ATOM 926 C CA . LYS A 1 115 ? -3.666 -12.464 -12.071 1.00 87.00 115 LYS A CA 1
ATOM 927 C C . LYS A 1 115 ? -2.470 -12.155 -12.978 1.00 87.00 115 LYS A C 1
ATOM 929 O O . LYS A 1 115 ? -2.422 -12.630 -14.112 1.00 87.00 115 LYS A O 1
ATOM 934 N N . SER A 1 116 ? -1.501 -11.388 -12.477 1.00 83.81 116 SER A N 1
ATOM 935 C CA . SER A 1 116 ? -0.296 -11.023 -13.227 1.00 83.81 116 SER A CA 1
ATOM 936 C C . SER A 1 116 ? 0.751 -12.134 -13.267 1.00 83.81 116 SER A C 1
ATOM 938 O O . SER A 1 116 ? 1.740 -11.993 -13.980 1.00 83.81 116 SER A O 1
ATOM 940 N N . GLN A 1 117 ? 0.580 -13.223 -12.506 1.00 81.94 117 GLN A N 1
ATOM 941 C CA . GLN A 1 117 ? 1.597 -14.268 -12.314 1.00 81.94 117 GLN A CA 1
ATOM 942 C C . GLN A 1 117 ? 2.982 -13.680 -11.975 1.00 81.94 117 GLN A C 1
ATOM 944 O O . GLN A 1 117 ? 4.014 -14.193 -12.408 1.00 81.94 117 GLN A O 1
ATOM 949 N N . CYS A 1 118 ? 2.999 -12.556 -11.250 1.00 73.94 118 CYS A N 1
ATOM 950 C CA . CYS A 1 118 ? 4.195 -11.768 -10.940 1.00 73.94 118 CYS A CA 1
ATOM 951 C C . CYS A 1 118 ? 4.981 -11.250 -12.167 1.00 73.94 118 CYS A C 1
ATOM 953 O O . CYS A 1 118 ? 6.131 -10.828 -12.039 1.00 73.94 118 CYS A O 1
ATOM 955 N N . GLN A 1 119 ? 4.379 -11.237 -13.359 1.00 74.81 119 GLN A N 1
ATOM 956 C CA . GLN A 1 119 ? 4.964 -10.670 -14.574 1.00 74.81 119 GLN A CA 1
ATOM 957 C C . GLN A 1 119 ? 4.548 -9.203 -14.721 1.00 74.81 119 GLN A C 1
ATOM 959 O O . GLN A 1 119 ? 3.645 -8.851 -15.480 1.00 74.81 119 GLN A O 1
ATOM 964 N N . PHE A 1 120 ? 5.233 -8.322 -13.996 1.00 68.00 120 PHE A N 1
ATOM 965 C CA . PHE A 1 120 ? 4.937 -6.883 -13.923 1.00 68.00 120 PHE A CA 1
ATOM 966 C C . PHE A 1 120 ? 5.422 -6.060 -15.129 1.00 68.00 120 PHE A C 1
ATOM 968 O O . PHE A 1 120 ? 5.784 -4.895 -14.992 1.00 68.00 120 PHE A O 1
ATOM 975 N N . GLY A 1 121 ? 5.506 -6.664 -16.316 1.00 71.62 121 GLY A N 1
ATOM 976 C CA . GLY A 1 121 ? 6.015 -5.977 -17.507 1.00 71.62 121 GLY A CA 1
ATOM 977 C C . GLY A 1 121 ? 7.484 -5.541 -17.408 1.00 71.62 121 GLY A C 1
ATOM 978 O O . GLY A 1 121 ? 7.933 -4.738 -18.219 1.00 71.62 121 GLY A O 1
ATOM 979 N N . SER A 1 122 ? 8.266 -6.071 -16.461 1.00 74.69 122 SER A N 1
ATOM 980 C CA . SER A 1 122 ? 9.693 -5.742 -16.319 1.00 74.69 122 SER A CA 1
ATOM 981 C C . SER A 1 122 ? 10.484 -6.069 -17.585 1.00 74.69 122 SER A C 1
ATOM 983 O O . SER A 1 122 ? 11.315 -5.277 -18.014 1.00 74.69 122 SER A O 1
ATOM 985 N N . GLN A 1 123 ? 10.167 -7.192 -18.235 1.00 78.19 123 GLN A N 1
ATOM 986 C CA . GLN A 1 123 ? 10.769 -7.564 -19.515 1.00 78.19 123 GLN A CA 1
ATOM 987 C C . GLN A 1 123 ? 10.393 -6.594 -20.637 1.00 78.19 123 GLN A C 1
ATOM 989 O O . GLN A 1 123 ? 11.252 -6.221 -21.432 1.00 78.19 123 GLN A O 1
ATOM 994 N N . THR A 1 124 ? 9.133 -6.149 -20.691 1.00 80.12 124 THR A N 1
ATOM 995 C CA . THR A 1 124 ? 8.702 -5.170 -21.697 1.00 80.12 124 THR A CA 1
ATOM 996 C C . THR A 1 124 ? 9.374 -3.819 -21.473 1.00 80.12 124 THR A C 1
ATOM 998 O O . THR A 1 124 ? 9.881 -3.248 -22.431 1.00 80.12 124 THR A O 1
ATOM 1001 N N . SER A 1 125 ? 9.476 -3.361 -20.222 1.00 81.00 125 SER A N 1
ATOM 1002 C CA . SER A 1 125 ? 10.147 -2.105 -19.873 1.00 81.00 125 SER A CA 1
ATOM 1003 C C . SER A 1 125 ? 11.654 -2.154 -20.135 1.00 81.00 125 SER A C 1
ATOM 1005 O O . SER A 1 125 ? 12.228 -1.194 -20.646 1.00 81.00 125 SER A O 1
ATOM 1007 N N . ALA A 1 126 ? 12.304 -3.280 -19.828 1.00 83.50 126 ALA A N 1
ATOM 1008 C CA . ALA A 1 126 ? 13.716 -3.483 -20.134 1.00 83.50 126 ALA A CA 1
ATOM 1009 C C . ALA A 1 126 ? 13.958 -3.435 -21.647 1.00 83.50 126 ALA A C 1
ATOM 1011 O O . ALA A 1 126 ? 14.860 -2.737 -22.101 1.00 83.50 126 ALA A O 1
ATOM 1012 N N . LYS A 1 127 ? 13.113 -4.112 -22.437 1.00 88.50 127 LYS A N 1
ATOM 1013 C CA . LYS A 1 127 ? 13.193 -4.079 -23.901 1.00 88.50 127 LYS A CA 1
ATOM 1014 C C . LYS A 1 127 ? 13.075 -2.650 -24.438 1.00 88.50 127 LYS A C 1
ATOM 1016 O O . LYS A 1 127 ? 13.958 -2.216 -25.170 1.00 88.50 127 LYS A O 1
ATOM 1021 N N . THR A 1 128 ? 12.054 -1.902 -24.016 1.00 87.94 128 THR A N 1
ATOM 1022 C CA . THR A 1 128 ? 11.871 -0.506 -24.450 1.00 87.94 128 THR A CA 1
ATOM 1023 C C . THR A 1 128 ? 13.035 0.392 -24.034 1.00 87.94 128 THR A C 1
ATOM 1025 O O . THR A 1 128 ? 13.425 1.276 -24.788 1.00 87.94 128 THR A O 1
ATOM 1028 N N . TYR A 1 129 ? 13.629 0.156 -22.859 1.00 91.31 129 TYR A N 1
ATOM 1029 C CA . TYR A 1 129 ? 14.803 0.901 -22.404 1.00 91.31 129 TYR A CA 1
ATOM 1030 C C . TYR A 1 129 ? 16.013 0.668 -23.316 1.00 91.31 129 TYR A C 1
ATOM 1032 O O . TYR A 1 129 ? 16.669 1.626 -23.720 1.00 91.31 129 TYR A O 1
ATOM 1040 N N . TYR A 1 130 ? 16.299 -0.586 -23.676 1.00 94.75 130 TYR A N 1
ATOM 1041 C CA . TYR A 1 130 ? 17.408 -0.893 -24.581 1.00 94.75 130 TYR A CA 1
ATOM 1042 C C . TYR A 1 130 ? 17.177 -0.339 -25.992 1.00 94.75 130 TYR A C 1
ATOM 1044 O O . TYR A 1 130 ? 18.114 0.188 -26.585 1.00 94.75 130 TYR A O 1
ATOM 1052 N N . GLU A 1 131 ? 15.943 -0.382 -26.497 1.00 94.69 131 GLU A N 1
ATOM 1053 C CA . GLU A 1 131 ? 15.577 0.227 -27.784 1.00 94.69 131 GLU A CA 1
ATOM 1054 C C . GLU A 1 131 ? 15.776 1.752 -27.772 1.00 94.69 131 GLU A C 1
ATOM 1056 O O . GLU A 1 131 ? 16.375 2.311 -28.691 1.00 94.69 131 GLU A O 1
ATOM 1061 N N . MET A 1 132 ? 15.337 2.432 -26.706 1.00 92.38 132 MET A N 1
ATOM 1062 C CA . MET A 1 132 ? 15.573 3.869 -26.530 1.00 92.38 132 MET A CA 1
ATOM 1063 C C . MET A 1 132 ? 17.062 4.199 -26.416 1.00 92.38 132 MET A C 1
ATOM 1065 O O . MET A 1 132 ? 17.515 5.177 -27.006 1.00 92.38 132 MET A O 1
ATOM 1069 N N . LYS A 1 133 ? 17.833 3.380 -25.695 1.00 95.25 133 LYS A N 1
ATOM 1070 C CA . LYS A 1 133 ? 19.282 3.554 -25.564 1.00 95.25 133 LYS A CA 1
ATOM 1071 C C . LYS A 1 133 ? 19.987 3.433 -26.914 1.00 95.25 133 LYS A C 1
ATOM 1073 O O . LYS A 1 133 ? 20.805 4.278 -27.250 1.00 95.25 133 LYS A O 1
ATOM 1078 N N . GLU A 1 134 ? 19.631 2.433 -27.716 1.00 95.94 134 GLU A N 1
ATOM 1079 C CA . GLU A 1 134 ? 20.194 2.270 -29.059 1.00 95.94 134 GLU A CA 1
ATOM 1080 C C . GLU A 1 134 ? 19.863 3.471 -29.963 1.00 95.94 134 GLU A C 1
ATOM 1082 O O . GLU A 1 134 ? 20.693 3.919 -30.757 1.00 95.94 134 GLU A O 1
ATOM 1087 N N . LEU A 1 135 ? 18.650 4.015 -29.842 1.00 95.94 135 LEU A N 1
ATOM 1088 C CA . LEU A 1 135 ? 18.238 5.206 -30.580 1.00 95.94 135 LEU A CA 1
ATOM 1089 C C . LEU A 1 135 ? 19.004 6.456 -30.124 1.00 95.94 135 LEU A C 1
ATOM 1091 O O . LEU A 1 135 ? 19.440 7.236 -30.970 1.00 95.94 135 LEU A O 1
ATOM 1095 N N . LEU A 1 136 ? 19.226 6.614 -28.819 1.00 95.94 136 LEU A N 1
ATOM 1096 C CA . LEU A 1 136 ? 20.050 7.681 -28.253 1.00 95.94 136 LEU A CA 1
ATOM 1097 C C . LEU A 1 136 ? 21.491 7.607 -28.776 1.00 95.94 136 LEU A C 1
ATOM 1099 O O . LEU A 1 136 ? 22.013 8.610 -29.258 1.00 95.94 136 LEU A O 1
ATOM 1103 N N . ASP A 1 137 ? 22.096 6.418 -28.779 1.00 96.50 137 ASP A N 1
ATOM 1104 C CA . ASP A 1 137 ? 23.451 6.207 -29.298 1.00 96.50 137 ASP A CA 1
ATOM 1105 C C . ASP A 1 137 ? 23.535 6.559 -30.797 1.00 96.50 137 ASP A C 1
ATOM 1107 O O . ASP A 1 137 ? 24.503 7.170 -31.257 1.00 96.50 137 ASP A O 1
ATOM 1111 N N . LYS A 1 138 ? 22.504 6.217 -31.586 1.00 96.31 138 LYS A N 1
ATOM 1112 C CA . LYS A 1 138 ? 22.409 6.606 -33.007 1.00 96.31 138 LYS A CA 1
ATOM 1113 C C . LYS A 1 138 ? 22.312 8.121 -33.177 1.00 96.31 138 LYS A C 1
ATOM 1115 O O . LYS A 1 138 ? 22.965 8.665 -34.068 1.00 96.31 138 LYS A O 1
ATOM 1120 N N . LEU A 1 139 ? 21.508 8.793 -32.355 1.00 94.81 139 LEU A N 1
ATOM 1121 C CA . LEU A 1 139 ? 21.367 10.249 -32.388 1.00 94.81 139 LEU A CA 1
ATOM 1122 C C . LEU A 1 139 ? 22.661 10.950 -31.977 1.00 94.81 139 LEU A C 1
ATOM 1124 O O . LEU A 1 139 ? 23.059 11.887 -32.655 1.00 94.81 139 LEU A O 1
ATOM 1128 N N . GLN A 1 140 ? 23.361 10.465 -30.951 1.00 95.06 140 GLN A N 1
ATOM 1129 C CA . GLN A 1 140 ? 24.661 11.004 -30.545 1.00 95.06 140 GLN A CA 1
ATOM 1130 C C . GLN A 1 140 ? 25.709 10.864 -31.652 1.00 95.06 140 GLN A C 1
ATOM 1132 O O . GLN A 1 140 ? 26.401 11.828 -31.958 1.00 95.06 140 GLN A O 1
ATOM 1137 N N . ARG A 1 141 ? 25.785 9.708 -32.327 1.00 95.38 141 ARG A N 1
ATOM 1138 C CA . ARG A 1 141 ? 26.690 9.538 -33.480 1.00 95.38 141 ARG A CA 1
ATOM 1139 C C . ARG A 1 141 ? 26.356 10.494 -34.621 1.00 95.38 141 ARG A C 1
ATOM 1141 O O . ARG A 1 141 ? 27.258 11.050 -35.233 1.00 95.38 141 ARG A O 1
ATOM 1148 N N . ARG A 1 142 ? 25.066 10.687 -34.912 1.00 93.94 142 ARG A N 1
ATOM 1149 C CA . ARG A 1 142 ? 24.625 11.653 -35.929 1.00 93.94 142 ARG A CA 1
ATOM 1150 C C . ARG A 1 142 ? 24.924 13.088 -35.521 1.00 93.94 142 ARG A C 1
ATOM 1152 O O . ARG A 1 142 ? 25.330 13.854 -36.378 1.00 93.94 142 ARG A O 1
ATOM 1159 N N . LYS A 1 143 ? 24.757 13.430 -34.242 1.00 93.62 143 LYS A N 1
ATOM 1160 C CA . LYS A 1 143 ? 25.107 14.743 -33.700 1.00 93.62 143 LYS A CA 1
ATOM 1161 C C . LYS A 1 143 ? 26.582 15.045 -33.960 1.00 93.62 143 LYS A C 1
ATOM 1163 O O . LYS A 1 143 ? 26.862 16.058 -34.577 1.00 93.62 143 LYS A O 1
ATOM 1168 N N . VAL A 1 144 ? 27.482 14.129 -33.599 1.00 93.38 144 VAL A N 1
ATOM 1169 C CA . VAL A 1 144 ? 28.928 14.294 -33.828 1.00 93.38 144 VAL A CA 1
ATOM 1170 C C . VAL A 1 144 ? 29.248 14.465 -35.315 1.00 93.38 144 VAL A C 1
ATOM 1172 O O . VAL A 1 144 ? 30.018 15.343 -35.670 1.00 93.38 144 VAL A O 1
ATOM 1175 N N . LEU A 1 145 ? 28.630 13.670 -36.197 1.00 92.88 145 LEU A N 1
ATOM 1176 C CA . LEU A 1 145 ? 28.826 13.814 -37.647 1.00 92.88 145 LEU A CA 1
ATOM 1177 C C . LEU A 1 145 ? 28.339 15.163 -38.185 1.00 92.88 145 LEU A C 1
ATOM 1179 O O . LEU A 1 145 ? 28.934 15.702 -39.109 1.00 92.88 145 LEU A O 1
ATOM 1183 N N . VAL A 1 146 ? 27.232 15.679 -37.649 1.00 90.00 146 VAL A N 1
ATOM 1184 C CA . VAL A 1 146 ? 26.705 16.989 -38.041 1.00 90.00 146 VAL A CA 1
ATOM 1185 C C . VAL A 1 146 ? 27.597 18.105 -37.507 1.00 90.00 146 VAL A C 1
ATOM 1187 O O . VAL A 1 146 ? 27.890 19.020 -38.259 1.00 90.00 146 VAL A O 1
ATOM 1190 N N . GLU A 1 147 ? 28.057 18.019 -36.258 1.00 87.88 147 GLU A N 1
ATOM 1191 C CA . GLU A 1 147 ? 29.001 18.982 -35.676 1.00 87.88 147 GLU A CA 1
ATOM 1192 C C . GLU A 1 147 ? 30.309 19.039 -36.483 1.00 87.88 147 GLU A C 1
ATOM 1194 O O . GLU A 1 147 ? 30.735 20.126 -36.854 1.00 87.88 147 GLU A O 1
ATOM 1199 N N . ASP A 1 148 ? 30.870 17.884 -36.853 1.00 88.12 148 ASP A N 1
ATOM 1200 C CA . ASP A 1 148 ? 32.069 17.771 -37.700 1.00 88.12 148 ASP A CA 1
ATOM 1201 C C . ASP A 1 148 ? 31.843 18.350 -39.112 1.00 88.12 148 ASP A C 1
ATOM 1203 O O . ASP A 1 148 ? 32.653 19.118 -39.631 1.00 88.12 148 ASP A O 1
ATOM 1207 N N . ALA A 1 149 ? 30.694 18.055 -39.732 1.00 88.62 149 ALA A N 1
ATOM 1208 C CA . ALA A 1 149 ? 30.336 18.635 -41.027 1.00 88.62 149 ALA A CA 1
ATOM 1209 C C . ALA A 1 149 ? 30.153 20.162 -40.957 1.00 88.62 149 ALA A C 1
ATOM 1211 O O . ALA A 1 149 ? 30.568 20.873 -41.869 1.00 88.62 149 ALA A O 1
ATOM 1212 N N . MET A 1 150 ? 29.556 20.670 -39.876 1.00 84.19 150 MET A N 1
ATOM 1213 C CA . MET A 1 150 ? 29.379 22.105 -39.650 1.00 84.19 150 MET A CA 1
ATOM 1214 C C . MET A 1 150 ? 30.720 22.819 -39.445 1.00 84.19 150 MET A C 1
ATOM 1216 O O . MET A 1 150 ? 30.920 23.890 -40.017 1.00 84.19 150 MET A O 1
ATOM 1220 N N . GLU A 1 151 ? 31.656 22.215 -38.708 1.00 83.31 151 GLU A N 1
ATOM 1221 C CA . GLU A 1 151 ? 33.014 22.744 -38.531 1.00 83.31 151 GLU A CA 1
ATOM 1222 C C . GLU A 1 151 ? 33.756 22.842 -39.877 1.00 83.31 151 GLU A C 1
ATOM 1224 O O . GLU A 1 151 ? 34.355 23.874 -40.187 1.00 83.31 151 GLU A O 1
ATOM 1229 N N . LEU A 1 152 ? 33.646 21.817 -40.733 1.00 84.31 152 LEU A N 1
ATOM 1230 C CA . LEU A 1 152 ? 34.246 21.811 -42.075 1.00 84.31 152 LEU A CA 1
ATOM 1231 C C . LEU A 1 152 ? 33.661 22.871 -43.020 1.00 84.31 152 LEU A C 1
ATOM 1233 O O . LEU A 1 152 ? 34.376 23.386 -43.882 1.00 84.31 152 LEU A O 1
ATOM 1237 N N . GLU A 1 153 ? 32.378 23.205 -42.873 1.00 85.88 153 GLU A N 1
ATOM 1238 C CA . GLU A 1 153 ? 31.728 24.287 -43.624 1.00 85.88 153 GLU A CA 1
ATOM 1239 C C . GLU A 1 153 ? 32.042 25.685 -43.055 1.00 85.88 153 GLU A C 1
ATOM 1241 O O . GLU A 1 153 ? 31.664 26.695 -43.653 1.00 85.88 153 GLU A O 1
ATOM 1246 N N . GLY A 1 154 ? 32.775 25.762 -41.938 1.00 76.94 154 GLY A N 1
ATOM 1247 C CA . GLY A 1 154 ? 33.158 27.014 -41.291 1.00 76.94 154 GLY A CA 1
ATOM 1248 C C . GLY A 1 154 ? 32.044 27.638 -40.449 1.00 76.94 154 GLY A C 1
ATOM 1249 O O . GLY A 1 154 ? 32.080 28.844 -40.195 1.00 76.94 154 GLY A O 1
ATOM 1250 N N . PHE A 1 155 ? 31.050 26.851 -40.021 1.00 69.19 155 PHE A N 1
ATOM 1251 C CA . PHE A 1 155 ? 30.120 27.286 -38.982 1.00 69.19 155 PHE A CA 1
ATOM 1252 C C . PHE A 1 155 ? 30.841 27.259 -37.632 1.00 69.19 155 PHE A C 1
ATOM 1254 O O . PHE A 1 155 ? 31.130 26.196 -37.088 1.00 69.19 155 PHE A O 1
ATOM 1261 N N . ASP A 1 156 ? 31.131 28.443 -37.095 1.00 65.19 156 ASP A N 1
ATOM 1262 C CA . ASP A 1 156 ? 31.772 28.594 -35.791 1.00 65.19 156 ASP A CA 1
ATOM 1263 C C . ASP A 1 156 ? 30.776 28.238 -34.669 1.00 65.19 156 ASP A C 1
ATOM 1265 O O . ASP A 1 156 ? 29.876 29.010 -34.326 1.00 65.19 156 ASP A O 1
ATOM 1269 N N . MET A 1 157 ? 30.887 27.018 -34.140 1.00 63.91 157 MET A N 1
ATOM 1270 C CA . MET A 1 157 ? 29.990 26.490 -33.104 1.00 63.91 157 MET A CA 1
ATOM 1271 C C . MET A 1 157 ? 30.335 27.006 -31.700 1.00 63.91 157 MET A C 1
ATOM 1273 O O . MET A 1 157 ? 29.504 26.908 -30.794 1.00 63.91 157 MET A O 1
ATOM 1277 N N . ASP A 1 158 ? 31.514 27.613 -31.516 1.00 58.50 158 ASP A N 1
ATOM 1278 C CA . ASP A 1 158 ? 31.958 28.158 -30.228 1.00 58.50 158 ASP A CA 1
ATOM 1279 C C . ASP A 1 158 ? 31.143 29.386 -29.773 1.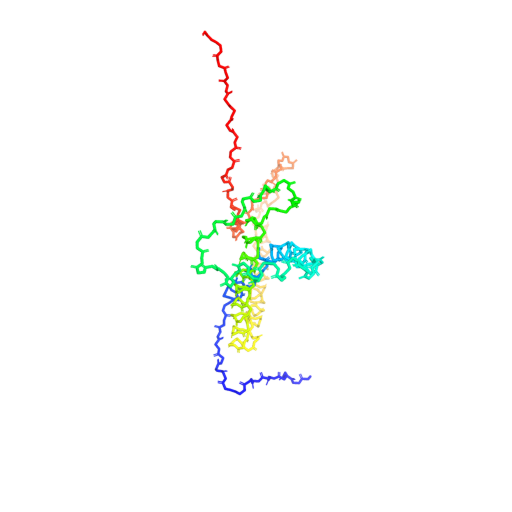00 58.50 158 ASP A C 1
ATOM 1281 O O . ASP A 1 158 ? 31.203 29.761 -28.599 1.00 58.50 158 ASP A O 1
ATOM 1285 N N . GLY A 1 159 ? 30.335 29.975 -30.665 1.00 52.78 159 GLY A N 1
ATOM 1286 C CA . GLY A 1 159 ? 29.483 31.140 -30.393 1.00 52.78 159 GLY A CA 1
ATOM 1287 C C . GLY A 1 159 ? 27.986 30.861 -30.201 1.00 52.78 159 GLY A C 1
ATOM 1288 O O . GLY A 1 159 ? 27.261 31.763 -29.798 1.00 52.78 159 GLY A O 1
ATOM 1289 N N . ILE A 1 160 ? 27.489 29.644 -30.457 1.00 54.28 160 ILE A N 1
ATOM 1290 C CA . ILE A 1 160 ? 26.037 29.341 -30.389 1.00 54.28 160 ILE A CA 1
ATOM 1291 C C . ILE A 1 160 ? 25.585 28.872 -28.987 1.00 54.28 160 ILE A C 1
ATOM 1293 O O . ILE A 1 160 ? 24.394 28.704 -28.733 1.00 54.28 160 ILE A O 1
ATOM 1297 N N . GLY A 1 161 ? 26.511 28.723 -28.034 1.00 51.12 161 GLY A N 1
ATOM 1298 C CA . GLY A 1 161 ? 26.185 28.306 -26.661 1.00 51.12 161 GLY A CA 1
ATOM 1299 C C . GLY A 1 161 ? 27.086 28.866 -25.562 1.00 51.12 161 GLY A C 1
ATOM 1300 O O . GLY A 1 161 ? 27.033 28.374 -24.439 1.00 51.12 161 GLY A O 1
ATOM 1301 N N . LYS A 1 162 ? 27.923 29.866 -25.861 1.00 48.19 162 LYS A N 1
ATOM 1302 C CA . LYS A 1 162 ? 28.734 30.580 -24.862 1.00 48.19 162 LYS A CA 1
ATOM 1303 C C . LYS A 1 162 ? 28.381 32.064 -24.838 1.00 48.19 162 LYS A C 1
ATOM 1305 O O . LYS A 1 162 ? 29.248 32.923 -24.954 1.00 48.19 162 LYS A O 1
ATOM 1310 N N . GLU A 1 163 ? 27.104 32.365 -24.658 1.00 42.81 163 GLU A N 1
ATOM 1311 C CA . GLU A 1 163 ? 26.724 33.619 -24.019 1.00 42.81 163 GLU A CA 1
ATOM 1312 C C . GLU A 1 163 ? 26.181 33.292 -22.625 1.00 42.81 163 GLU A C 1
ATOM 1314 O O . GLU A 1 163 ? 25.179 32.600 -22.479 1.00 42.81 163 GLU A O 1
ATOM 1319 N N . ASP A 1 164 ? 26.901 33.822 -21.635 1.00 40.72 164 ASP A N 1
ATOM 1320 C CA . ASP A 1 164 ? 26.520 34.036 -20.236 1.00 40.72 164 ASP A CA 1
ATOM 1321 C C . ASP A 1 164 ? 26.849 32.948 -19.190 1.00 40.72 164 ASP A C 1
ATOM 1323 O O . ASP A 1 164 ? 25.997 32.243 -18.653 1.00 40.72 164 ASP A O 1
ATOM 1327 N N . ASP A 1 165 ? 28.119 32.944 -18.773 1.00 45.84 165 ASP A N 1
ATOM 1328 C CA . ASP A 1 165 ? 28.570 32.522 -17.435 1.00 45.84 165 ASP A CA 1
ATOM 1329 C C . ASP A 1 165 ? 28.128 33.562 -16.373 1.00 45.84 165 ASP A C 1
ATOM 1331 O O . ASP A 1 165 ? 28.939 34.196 -15.692 1.00 45.84 165 ASP A O 1
ATOM 1335 N N . GLY A 1 166 ? 26.816 33.819 -16.303 1.00 42.59 166 GLY A N 1
ATOM 1336 C CA . GLY A 1 166 ? 26.282 35.012 -15.641 1.00 42.59 166 GLY A CA 1
ATOM 1337 C C . GLY A 1 166 ? 24.779 35.037 -15.362 1.00 42.59 166 GLY A C 1
ATOM 1338 O O . GLY A 1 166 ? 24.247 36.097 -15.050 1.00 42.59 166 GLY A O 1
ATOM 1339 N N . GLY A 1 167 ? 24.073 33.906 -15.377 1.00 35.03 167 GLY A N 1
ATOM 1340 C CA . GLY A 1 167 ? 22.648 33.898 -15.050 1.00 35.03 167 GLY A CA 1
ATOM 1341 C C . GLY A 1 167 ? 22.148 32.511 -14.694 1.00 35.03 167 GLY A C 1
ATOM 1342 O O . GLY A 1 167 ? 22.052 31.650 -15.555 1.00 35.03 167 GLY A O 1
ATOM 1343 N N . GLY A 1 168 ? 21.827 32.294 -13.415 1.00 41.56 168 GLY A N 1
ATOM 1344 C CA . GLY A 1 168 ? 21.339 31.017 -12.898 1.00 41.56 168 GLY A CA 1
ATOM 1345 C C . GLY A 1 168 ? 20.195 30.443 -13.734 1.00 41.56 168 GLY A C 1
ATOM 1346 O O . GLY A 1 168 ? 19.060 30.922 -13.665 1.00 41.56 168 GLY A O 1
ATOM 1347 N N . GLU A 1 169 ? 20.502 29.387 -14.484 1.00 38.75 169 GLU A N 1
ATOM 1348 C CA . GLU A 1 169 ? 19.511 28.554 -15.141 1.00 38.75 169 GLU A CA 1
ATOM 1349 C C . GLU A 1 169 ? 18.634 27.922 -14.062 1.00 38.75 169 GLU A C 1
ATOM 1351 O O . GLU A 1 169 ? 19.032 27.037 -13.303 1.00 38.75 169 GLU A O 1
ATOM 1356 N N . LYS A 1 170 ? 17.397 28.410 -13.981 1.00 47.62 170 LYS A N 1
ATOM 1357 C CA . LYS A 1 170 ? 16.303 27.628 -13.425 1.00 47.62 170 LYS A CA 1
ATOM 1358 C C . LYS A 1 170 ? 16.213 26.375 -14.284 1.00 47.62 170 LYS A C 1
ATOM 1360 O O . LYS A 1 170 ? 15.742 26.464 -15.417 1.00 47.62 170 LYS A O 1
ATOM 1365 N N . GLU A 1 171 ? 16.648 25.241 -13.739 1.00 41.53 171 GLU A N 1
ATOM 1366 C CA . GLU A 1 171 ? 16.236 23.921 -14.209 1.00 41.53 171 GLU A CA 1
ATOM 1367 C C . GLU A 1 171 ? 14.731 23.989 -14.470 1.00 41.53 171 GLU A C 1
ATOM 1369 O O . GLU A 1 171 ? 13.919 24.119 -13.547 1.00 41.53 171 GLU A O 1
ATOM 1374 N N . SER A 1 172 ? 14.352 23.992 -15.746 1.00 45.38 172 SER A N 1
ATOM 1375 C CA . SER A 1 172 ? 12.959 23.815 -16.102 1.00 45.38 172 SER A CA 1
ATOM 1376 C C . SER A 1 172 ? 12.608 22.403 -15.661 1.00 45.38 172 SER A C 1
ATOM 1378 O O . SER A 1 172 ? 13.116 21.411 -16.183 1.00 45.38 172 SER A O 1
ATOM 1380 N N . VAL A 1 173 ? 11.803 22.333 -14.602 1.00 48.81 173 VAL A N 1
ATOM 1381 C CA . VAL A 1 173 ? 11.178 21.106 -14.125 1.00 48.81 173 VAL A CA 1
ATOM 1382 C C . VAL A 1 173 ? 10.617 20.394 -15.350 1.00 48.81 173 VAL A C 1
ATOM 1384 O O . VAL A 1 173 ? 9.756 20.938 -16.040 1.00 48.81 173 VAL A O 1
ATOM 1387 N N . LEU A 1 174 ? 11.162 19.213 -15.650 1.00 40.59 174 LEU A N 1
ATOM 1388 C CA . LEU A 1 174 ? 10.743 18.398 -16.783 1.00 40.59 174 LEU A CA 1
ATOM 1389 C C . LEU A 1 174 ? 9.215 18.251 -16.768 1.00 40.59 174 LEU A C 1
ATOM 1391 O O . LEU A 1 174 ? 8.662 17.715 -15.813 1.00 40.59 174 LEU A O 1
ATOM 1395 N N . GLU A 1 175 ? 8.547 18.683 -17.840 1.00 57.94 175 GLU A N 1
ATOM 1396 C CA . GLU A 1 175 ? 7.077 18.765 -17.952 1.00 57.94 175 GLU A CA 1
ATOM 1397 C C . GLU A 1 175 ? 6.332 17.425 -17.766 1.00 57.94 175 GLU A C 1
ATOM 1399 O O . GLU A 1 175 ? 5.113 17.410 -17.624 1.00 57.94 175 GLU A O 1
ATOM 1404 N N . TRP A 1 176 ? 7.027 16.283 -17.736 1.00 51.50 176 TRP A N 1
ATOM 1405 C CA . TRP A 1 176 ? 6.421 14.981 -17.423 1.00 51.50 176 TRP A CA 1
ATOM 1406 C C . TRP A 1 176 ? 6.430 14.639 -15.924 1.00 51.50 176 TRP A C 1
ATOM 1408 O O . TRP A 1 176 ? 5.803 13.656 -15.517 1.00 51.50 176 TRP A O 1
ATOM 1418 N N . PHE A 1 177 ? 7.117 15.429 -15.094 1.00 40.12 177 PHE A N 1
ATOM 1419 C CA . PHE A 1 177 ? 7.057 15.337 -13.640 1.00 40.12 177 PHE A CA 1
ATOM 1420 C C . PHE A 1 177 ? 5.837 16.124 -13.150 1.00 40.12 177 PHE A C 1
ATOM 1422 O O . PHE A 1 177 ? 5.946 17.226 -12.616 1.00 40.12 177 PHE A O 1
ATOM 1429 N N . ASP A 1 178 ? 4.652 15.545 -13.353 1.00 45.25 178 ASP A N 1
ATOM 1430 C CA . ASP A 1 178 ? 3.417 16.000 -12.717 1.00 45.25 178 ASP A CA 1
ATOM 1431 C C . ASP A 1 178 ? 3.505 15.661 -11.222 1.00 45.25 178 ASP A C 1
ATOM 1433 O O . ASP A 1 178 ? 3.033 14.630 -10.730 1.00 45.25 178 ASP A O 1
ATOM 1437 N N . GLY A 1 179 ? 4.249 16.502 -10.505 1.00 41.16 179 GLY A N 1
ATOM 1438 C CA . GLY A 1 179 ? 4.221 16.576 -9.061 1.00 41.16 179 GLY A CA 1
ATOM 1439 C C . GLY A 1 179 ? 2.825 17.015 -8.661 1.00 41.16 179 GLY A C 1
ATOM 1440 O O . GLY A 1 179 ? 2.571 18.208 -8.522 1.00 41.16 179 GLY A O 1
ATOM 1441 N N . GLY A 1 180 ? 1.931 16.040 -8.494 1.00 42.44 180 GLY A N 1
ATOM 1442 C CA . GLY A 1 180 ? 0.631 16.196 -7.854 1.00 42.44 180 GLY A CA 1
ATOM 1443 C C . GLY A 1 180 ? 0.815 16.646 -6.408 1.00 42.44 180 GLY A C 1
ATOM 1444 O O . GLY A 1 180 ? 0.711 15.850 -5.481 1.00 42.44 180 GLY A O 1
ATOM 1445 N N . GLY A 1 181 ? 1.160 17.919 -6.242 1.00 37.59 181 GLY A N 1
ATOM 1446 C CA . GLY A 1 181 ? 1.119 18.664 -5.003 1.00 37.59 181 GLY A CA 1
ATOM 1447 C C . GLY A 1 181 ? -0.272 19.251 -4.880 1.00 37.59 181 GLY A C 1
ATOM 1448 O O . GLY A 1 181 ? -0.605 20.251 -5.517 1.00 37.59 181 GLY A O 1
ATOM 1449 N N . GLU A 1 182 ? -1.086 18.573 -4.084 1.00 42.94 182 GLU A N 1
ATOM 1450 C CA . GLU A 1 182 ? -2.334 19.080 -3.541 1.00 42.94 182 GLU A CA 1
ATOM 1451 C C . GLU A 1 182 ? -2.088 20.495 -2.997 1.00 42.94 182 GLU A C 1
ATOM 1453 O O . GLU A 1 182 ? -1.282 20.710 -2.091 1.00 42.94 182 GLU A O 1
ATOM 1458 N N . LYS A 1 183 ? -2.747 21.493 -3.594 1.00 40.16 183 LYS A N 1
ATOM 1459 C CA . LYS A 1 183 ? -2.860 22.811 -2.976 1.00 40.16 183 LYS A CA 1
ATOM 1460 C C . LYS A 1 183 ? -3.751 22.636 -1.753 1.00 40.16 183 LYS A C 1
ATOM 1462 O O . LYS A 1 183 ? -4.965 22.527 -1.898 1.00 40.16 183 LYS A O 1
ATOM 1467 N N . GLU A 1 184 ? -3.138 22.603 -0.576 1.00 38.69 184 GLU A N 1
ATOM 1468 C CA . GLU A 1 184 ? -3.840 22.801 0.687 1.00 38.69 184 GLU A CA 1
ATOM 1469 C C . GLU A 1 184 ? -4.558 24.159 0.653 1.00 38.69 184 GLU A C 1
ATOM 1471 O O . GLU A 1 184 ? -3.951 25.234 0.647 1.00 38.69 184 GLU A O 1
ATOM 1476 N N . GLU A 1 185 ? -5.885 24.095 0.624 1.00 40.00 185 GLU A N 1
ATOM 1477 C CA . GLU A 1 185 ? -6.746 25.136 1.163 1.00 40.00 185 GLU A CA 1
ATOM 1478 C C . GLU A 1 185 ? -6.508 25.216 2.679 1.00 40.00 185 GLU A C 1
ATOM 1480 O O . GLU A 1 185 ? -6.699 24.231 3.388 1.00 40.00 185 GLU A O 1
ATOM 1485 N N . GLY A 1 186 ? -6.088 26.374 3.205 1.00 32.25 186 GLY A N 1
ATOM 1486 C CA . GLY A 1 186 ? -5.780 26.450 4.638 1.00 32.25 186 GLY A CA 1
ATOM 1487 C C . GLY A 1 186 ? -5.333 27.797 5.206 1.00 32.25 186 GLY A C 1
ATOM 1488 O O . GLY A 1 186 ? -4.283 27.881 5.823 1.00 32.25 186 GLY A O 1
ATOM 1489 N N . GLY A 1 187 ? -6.136 28.849 5.024 1.00 32.41 187 GLY A N 1
ATOM 1490 C CA . GLY A 1 187 ? -6.396 29.897 6.029 1.00 32.41 187 GLY A CA 1
ATOM 1491 C C . GLY A 1 187 ? -5.251 30.651 6.739 1.00 32.41 187 GLY A C 1
ATOM 1492 O O . GLY A 1 187 ? -4.612 30.155 7.663 1.00 32.41 187 GLY A O 1
ATOM 1493 N N . ARG A 1 188 ? -5.204 31.977 6.532 1.00 31.42 188 ARG A N 1
ATOM 1494 C CA . ARG A 1 188 ? -5.019 32.915 7.658 1.00 31.42 188 ARG A CA 1
ATOM 1495 C C . ARG A 1 188 ? -5.707 34.257 7.390 1.00 31.42 188 ARG A C 1
ATOM 1497 O O . ARG A 1 188 ? -5.186 35.135 6.711 1.00 31.42 188 ARG A O 1
ATOM 1504 N N . CYS A 1 189 ? -6.915 34.402 7.931 1.00 36.91 189 CYS A N 1
ATOM 1505 C CA . CYS A 1 189 ? -7.648 35.662 7.976 1.00 36.91 189 CYS A CA 1
ATOM 1506 C C . CYS A 1 189 ? -7.024 36.556 9.059 1.00 36.91 189 CYS A C 1
ATOM 1508 O O . CYS A 1 189 ? -7.214 36.316 10.249 1.00 36.91 189 CYS A O 1
ATOM 1510 N N . VAL A 1 190 ? -6.271 37.583 8.663 1.00 37.69 190 VAL A N 1
ATOM 1511 C CA . VAL A 1 190 ? -5.852 38.661 9.570 1.00 37.69 190 VAL A CA 1
ATOM 1512 C C . VAL A 1 190 ? -6.832 39.817 9.390 1.00 37.69 190 VAL A C 1
ATOM 1514 O O . VAL A 1 190 ? -6.737 40.590 8.436 1.00 37.69 190 VAL A O 1
ATOM 1517 N N . LYS A 1 191 ? -7.804 39.935 10.301 1.00 44.25 191 LYS A N 1
ATOM 1518 C CA . LYS A 1 191 ? -8.660 41.125 10.394 1.00 44.25 191 LYS A CA 1
ATOM 1519 C C . LYS A 1 191 ? -7.798 42.314 10.824 1.00 44.25 191 LYS A C 1
ATOM 1521 O O . LYS A 1 191 ? -7.392 42.418 11.978 1.00 44.25 191 LYS A O 1
ATOM 1526 N N . ARG A 1 192 ? -7.531 43.223 9.886 1.00 36.72 192 ARG A N 1
ATOM 1527 C CA . ARG A 1 192 ? -7.016 44.566 10.172 1.00 36.72 192 ARG A CA 1
ATOM 1528 C C . ARG A 1 192 ? -8.142 45.375 10.811 1.00 36.72 192 ARG A C 1
ATOM 1530 O O . ARG A 1 192 ? -9.122 45.701 10.146 1.00 36.72 192 ARG A O 1
ATOM 1537 N N . ILE A 1 193 ? -7.989 45.698 12.088 1.00 42.19 193 ILE A N 1
ATOM 1538 C CA . ILE A 1 193 ? -8.760 46.753 12.744 1.00 42.19 193 ILE A CA 1
ATOM 1539 C C . ILE A 1 193 ? -8.350 48.072 12.074 1.00 42.19 193 ILE A C 1
ATOM 1541 O O . ILE A 1 193 ? -7.177 48.441 12.101 1.00 42.19 193 ILE A O 1
ATOM 1545 N N . LYS A 1 194 ? -9.298 48.755 11.427 1.00 45.12 194 LYS A N 1
ATOM 1546 C CA . LYS A 1 194 ? -9.159 50.167 11.055 1.00 45.12 194 LYS A CA 1
ATOM 1547 C C . LYS A 1 194 ? -9.871 50.985 12.123 1.00 45.12 194 LYS A C 1
ATOM 1549 O O . LYS A 1 194 ? -11.087 50.908 12.244 1.00 45.12 194 LYS A O 1
ATOM 1554 N N . THR A 1 195 ? -9.093 51.740 12.881 1.00 41.12 195 THR A N 1
ATOM 1555 C CA . THR A 1 195 ? -9.557 52.910 13.623 1.00 41.12 195 THR A CA 1
ATOM 1556 C C . THR A 1 195 ? -9.829 54.038 12.635 1.00 41.12 195 THR A C 1
ATOM 1558 O O . THR A 1 195 ? -8.946 54.389 11.847 1.00 41.12 195 THR A O 1
ATOM 1561 N N . GLY A 1 196 ? -11.042 54.571 12.691 1.00 40.00 196 GLY A N 1
ATOM 1562 C CA . GLY A 1 196 ? -11.508 55.798 12.058 1.00 40.00 196 GLY A CA 1
ATOM 1563 C C . GLY A 1 196 ? -12.669 56.309 12.887 1.00 40.00 196 GLY A C 1
ATOM 1564 O O . GLY A 1 196 ? -13.556 55.471 13.161 1.00 40.00 196 GLY A O 1
#

Sequence (196 aa):
SPPHHHHPKGIPYAKVETKEFQKPCKSIASIQITRDFLNDATLNLSTLLSKLPPDLEQICNTYKEDEHNNKPLPEFDNDILDLNIEESMNNVKQYRDIVLQQKVARHTCFALLVKSQCQFGSQTSAKTYYEMKELLDKLQRRKVLVEDAMELEGFDMDGIGKEDDGGGEKESVLEWFDGGGEKEEGGRCVKRIKTG